Protein AF-A0A950LVX8-F1 (afdb_monomer)

Foldseek 3Di:
DDDDDDDPVLLVVLQLLQQFQQFCVVPDPDDSNDDLVPDDPPRDPHTHDPVRSLVSSLLSLQVVCLAVCVVPQPDPLLNSCVSNVHDQADPVRHGGDPSSCVSFDADPVGTGDHPPWALQAPQPRHRDAADPVQKFKFKAKAFPPDPDRDGPGDRHTHDPVCVVVDDDPCPVCDVPRMHMDMDIDRD

pLDDT: mean 83.33, std 13.0, range [39.97, 96.81]

Nearest PDB structures (foldseek):
  7qiz-assembly1_BA  TM=4.283E-01  e=1.206E-01  Solanum lycopersicum
  8ipb-assembly1_cb  TM=4.244E-01  e=2.605E-01  Triticum aestivum
  8r6f-assembly1_V  TM=4.112E-01  e=2.015E-01  Triticum aestivum
  5t2a-assembly1_AR  TM=3.864E-01  e=2.149E-01  Leishmania donovani
  8ova-assembly1_AR  TM=4.097E-01  e=4.353E-01  Trypanosoma brucei brucei

Sequence (187 aa):
MADMPLSRLARDFAAEISYHDWSDAPFRTDRAGHRREHDGRNASAFHLDATQTENVRINVMWVVAQVLGHHDPNLDIYRFAEACGVDTRTPSGQPRSGSITAGLRHDNIGRLGGPVLCHSCHVCDRAVQPDDQGKIRREGVARQDSSAVGWAWGPVVVHEECRTKLRTPLDHLVGNGYVSIWEKIAA

Radius of gyration: 21.98 Å; Cα contacts (8 Å, |Δi|>4): 256; chains: 1; bounding box: 52×35×69 Å

Structure (mmCIF, N/CA/C/O backbone):
data_AF-A0A950LVX8-F1
#
_entry.id   AF-A0A950LVX8-F1
#
loop_
_atom_site.group_PDB
_atom_site.id
_atom_site.type_symbol
_atom_site.label_atom_id
_atom_site.label_alt_id
_atom_site.label_comp_id
_atom_site.label_asym_id
_atom_site.label_entity_id
_atom_site.label_seq_id
_atom_site.pdbx_PDB_ins_code
_atom_site.Cartn_x
_atom_site.Cartn_y
_atom_site.Cartn_z
_atom_site.occupancy
_atom_site.B_iso_or_equiv
_atom_site.auth_seq_id
_atom_site.auth_comp_id
_atom_site.auth_asym_id
_atom_site.auth_atom_id
_atom_site.pdbx_PDB_model_num
ATOM 1 N N . MET A 1 1 ? -17.460 -2.620 -17.466 1.00 39.97 1 MET A N 1
ATOM 2 C CA . MET A 1 1 ? -16.045 -2.830 -17.086 1.00 39.97 1 MET A CA 1
ATOM 3 C C . MET A 1 1 ? -15.984 -4.181 -16.401 1.00 39.97 1 MET A C 1
ATOM 5 O O . MET A 1 1 ? -16.876 -4.446 -15.607 1.00 39.97 1 MET A O 1
ATOM 9 N N . ALA A 1 2 ? -15.065 -5.063 -16.794 1.00 42.88 2 ALA A N 1
ATOM 10 C CA . ALA A 1 2 ? -14.992 -6.405 -16.222 1.00 42.88 2 ALA A CA 1
ATOM 11 C C . ALA A 1 2 ? -14.678 -6.307 -14.721 1.00 42.88 2 ALA A C 1
ATOM 13 O O . ALA A 1 2 ? -13.717 -5.637 -14.348 1.00 42.88 2 ALA A O 1
ATOM 14 N N . ASP A 1 3 ? -15.512 -6.928 -13.887 1.00 55.03 3 ASP A N 1
ATOM 15 C CA . ASP A 1 3 ? -15.280 -7.060 -12.450 1.00 55.03 3 ASP A CA 1
ATOM 16 C C . ASP A 1 3 ? -14.045 -7.946 -12.242 1.00 55.03 3 ASP A C 1
ATOM 18 O O . ASP A 1 3 ? -14.093 -9.149 -12.505 1.00 55.03 3 ASP A O 1
ATOM 22 N N . MET A 1 4 ? -12.912 -7.349 -11.864 1.00 66.69 4 MET A N 1
ATOM 23 C CA . MET A 1 4 ? -11.669 -8.094 -11.680 1.00 66.69 4 MET A CA 1
ATOM 24 C C . MET A 1 4 ? -11.583 -8.565 -10.220 1.00 66.69 4 MET A C 1
ATOM 26 O O . MET A 1 4 ? -11.651 -7.739 -9.303 1.00 66.69 4 MET A O 1
ATOM 30 N N . PRO A 1 5 ? -11.489 -9.881 -9.964 1.00 83.81 5 PRO A N 1
ATOM 31 C CA . PRO A 1 5 ? -11.384 -10.397 -8.608 1.00 83.81 5 PRO A CA 1
ATOM 32 C C . PRO A 1 5 ? -10.035 -10.025 -7.990 1.00 83.81 5 PRO A C 1
ATOM 34 O O . PRO A 1 5 ? -9.018 -9.982 -8.680 1.00 83.81 5 PRO A O 1
ATOM 37 N N . LEU A 1 6 ? -10.019 -9.811 -6.671 1.00 88.75 6 LEU A N 1
ATOM 38 C CA . LEU A 1 6 ? -8.781 -9.588 -5.924 1.00 88.75 6 LEU A CA 1
ATOM 39 C C . LEU A 1 6 ? -7.799 -10.748 -6.138 1.00 88.75 6 LEU A C 1
ATOM 41 O O . LEU A 1 6 ? -8.184 -11.927 -6.106 1.00 88.75 6 LEU A O 1
ATOM 45 N N . SER A 1 7 ? -6.514 -10.414 -6.286 1.00 89.62 7 SER A N 1
ATOM 46 C CA . SER A 1 7 ? -5.439 -11.406 -6.301 1.00 89.62 7 SER A CA 1
ATOM 47 C C . SER A 1 7 ? -5.492 -12.278 -5.038 1.00 89.62 7 SER A C 1
ATOM 49 O O . SER A 1 7 ? -6.023 -11.878 -3.999 1.00 89.62 7 SER A O 1
ATOM 51 N N . ARG A 1 8 ? -4.960 -13.505 -5.103 1.00 91.25 8 ARG A N 1
ATOM 52 C CA . ARG A 1 8 ? -4.923 -14.393 -3.927 1.00 91.25 8 ARG A CA 1
ATOM 53 C C . ARG A 1 8 ? -4.237 -13.717 -2.737 1.00 91.25 8 ARG A C 1
ATOM 55 O O . ARG A 1 8 ? -4.794 -13.727 -1.651 1.00 91.25 8 ARG A O 1
ATOM 62 N N . LEU A 1 9 ? -3.094 -13.076 -2.977 1.00 93.12 9 LEU A N 1
ATOM 63 C CA . LEU A 1 9 ? -2.344 -12.369 -1.945 1.00 93.12 9 LEU A CA 1
ATOM 64 C C . LEU A 1 9 ? -3.182 -11.262 -1.289 1.00 93.12 9 LEU A C 1
ATOM 66 O O . LEU A 1 9 ? -3.238 -11.182 -0.067 1.00 93.12 9 LEU A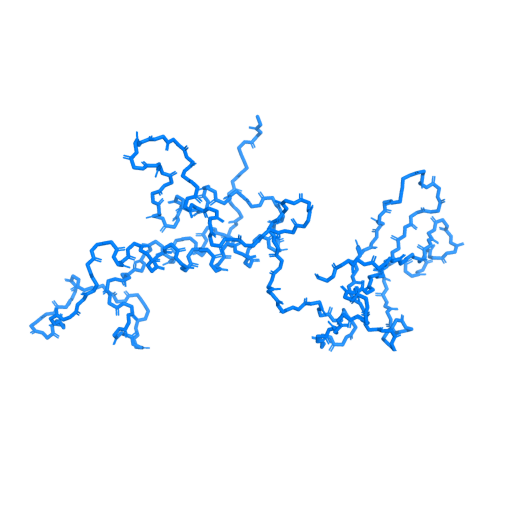 O 1
ATOM 70 N N . ALA A 1 10 ? -3.881 -10.449 -2.089 1.00 93.75 10 ALA A N 1
ATOM 71 C CA . ALA A 1 10 ? -4.761 -9.408 -1.565 1.00 93.75 10 ALA A CA 1
ATOM 72 C C . ALA A 1 10 ? -5.923 -9.991 -0.744 1.00 93.75 10 ALA A C 1
ATOM 74 O O . ALA A 1 10 ? -6.260 -9.452 0.304 1.00 93.75 10 ALA A O 1
ATOM 75 N N . ARG A 1 11 ? -6.511 -11.114 -1.175 1.00 94.44 11 ARG A N 1
ATOM 76 C CA . ARG A 1 11 ? -7.565 -11.793 -0.404 1.00 94.44 11 ARG A CA 1
ATOM 77 C C . ARG A 1 11 ? -7.059 -12.337 0.927 1.00 94.44 11 ARG A C 1
ATOM 79 O O . ARG A 1 11 ? -7.751 -12.171 1.923 1.00 94.44 11 ARG A O 1
ATOM 86 N N . ASP A 1 12 ? -5.878 -12.949 0.942 1.00 95.44 12 ASP A N 1
ATOM 87 C CA . ASP A 1 12 ? -5.298 -13.526 2.158 1.00 95.44 12 ASP A CA 1
ATOM 88 C C . ASP A 1 12 ? -4.990 -12.418 3.187 1.00 95.44 12 ASP A C 1
ATOM 90 O O . ASP A 1 12 ? -5.356 -12.542 4.354 1.00 95.44 12 ASP A O 1
ATOM 94 N N . PHE A 1 13 ? -4.433 -11.281 2.748 1.00 96.56 13 PHE A N 1
ATOM 95 C CA . PHE A 1 13 ? -4.255 -10.111 3.617 1.00 96.56 13 PHE A CA 1
ATOM 96 C C . PHE A 1 13 ? -5.578 -9.528 4.115 1.00 96.56 13 PHE A C 1
ATOM 98 O O . PHE A 1 13 ? -5.700 -9.216 5.297 1.00 96.56 13 PHE A O 1
ATOM 105 N N . ALA A 1 14 ? -6.567 -9.374 3.232 1.00 96.62 14 ALA A N 1
ATOM 106 C CA . ALA A 1 14 ? -7.866 -8.832 3.610 1.00 96.62 14 ALA A CA 1
ATOM 107 C C . ALA A 1 14 ? -8.575 -9.718 4.643 1.00 96.62 14 ALA A C 1
ATOM 109 O O . ALA A 1 14 ? -9.124 -9.207 5.618 1.00 96.62 14 ALA A O 1
ATOM 110 N N . ALA A 1 15 ? -8.507 -11.041 4.469 1.00 94.75 15 ALA A N 1
ATOM 111 C CA . ALA A 1 15 ? -9.061 -12.004 5.411 1.00 94.75 15 ALA A CA 1
ATOM 112 C C . ALA A 1 15 ? -8.399 -11.896 6.791 1.00 94.75 15 ALA A C 1
ATOM 114 O O . ALA A 1 15 ? -9.106 -11.868 7.797 1.00 94.75 15 ALA A O 1
ATOM 115 N N . GLU A 1 16 ? -7.070 -11.770 6.844 1.00 93.62 16 GLU A N 1
ATOM 116 C CA . GLU A 1 16 ? -6.346 -11.588 8.107 1.00 93.62 16 GLU A CA 1
ATOM 117 C C . GLU A 1 16 ? -6.729 -10.266 8.791 1.00 93.62 16 GLU A C 1
ATOM 119 O O . GLU A 1 16 ? -7.009 -10.243 9.990 1.00 93.62 16 GLU A O 1
ATOM 124 N N . ILE A 1 17 ? -6.824 -9.170 8.026 1.00 94.56 17 ILE A N 1
ATOM 125 C CA . ILE A 1 17 ? -7.243 -7.864 8.556 1.00 94.56 17 ILE A CA 1
ATOM 126 C C . ILE A 1 17 ? -8.672 -7.924 9.103 1.00 94.56 17 ILE A C 1
ATOM 128 O O . ILE A 1 17 ? -8.944 -7.394 10.179 1.00 94.56 17 ILE A O 1
ATOM 132 N N . SER A 1 18 ? -9.583 -8.571 8.376 1.00 93.94 18 SER A N 1
ATOM 133 C CA . SER A 1 18 ? -10.987 -8.696 8.769 1.00 93.94 18 SER A CA 1
ATOM 134 C C . SER A 1 18 ? -11.169 -9.579 10.005 1.00 93.94 18 SER A C 1
ATOM 136 O O . SER A 1 18 ? -12.000 -9.279 10.861 1.00 93.94 18 SER A O 1
ATOM 138 N N . TYR A 1 19 ? -10.383 -10.653 10.122 1.00 89.75 19 TYR A N 1
ATOM 139 C CA . TYR A 1 19 ? -10.470 -11.600 11.232 1.00 89.75 19 TYR A CA 1
ATOM 140 C C . TYR A 1 19 ? -9.934 -11.035 12.558 1.00 89.75 19 TYR A C 1
ATOM 142 O O . TYR A 1 19 ? -10.326 -11.504 13.631 1.00 89.75 19 TYR A O 1
ATOM 150 N N . HIS A 1 20 ? -9.039 -10.046 12.502 1.00 87.44 20 HIS A N 1
ATOM 151 C CA . HIS A 1 20 ? -8.373 -9.504 13.681 1.00 87.44 20 HIS A CA 1
ATOM 152 C C . HIS A 1 20 ? -9.306 -8.645 14.557 1.00 87.44 20 HIS A C 1
ATOM 154 O O . HIS A 1 20 ? -10.009 -7.755 14.077 1.00 87.44 20 HIS A O 1
ATOM 160 N N . ASP A 1 21 ? -9.257 -8.859 15.875 1.00 86.75 21 ASP A N 1
ATOM 161 C CA . ASP A 1 21 ? -9.873 -7.953 16.849 1.00 86.75 21 ASP A CA 1
ATOM 162 C C . ASP A 1 21 ? -8.968 -6.733 17.059 1.00 86.75 21 ASP A C 1
ATOM 164 O O . ASP A 1 21 ? -7.916 -6.826 17.701 1.00 86.75 21 ASP A O 1
ATOM 168 N N . TRP A 1 22 ? -9.379 -5.602 16.485 1.00 89.12 22 TRP A N 1
ATOM 169 C CA . TRP A 1 22 ? -8.642 -4.338 16.513 1.00 89.12 22 TRP A CA 1
ATOM 170 C C . TRP A 1 22 ? -8.886 -3.510 17.778 1.00 89.12 22 TRP A C 1
ATOM 172 O O . TRP A 1 22 ? -8.142 -2.561 18.023 1.00 89.12 22 TRP A O 1
ATOM 182 N N . SER A 1 23 ? -9.890 -3.859 18.592 1.00 88.06 23 SER A N 1
ATOM 183 C CA . SER A 1 23 ? -10.287 -3.055 19.760 1.00 88.06 23 SER A CA 1
ATOM 184 C C . SER A 1 23 ? -9.218 -3.023 20.855 1.00 88.06 23 SER A C 1
ATOM 186 O O . SER A 1 23 ? -9.163 -2.104 21.668 1.00 88.06 23 SER A O 1
ATOM 188 N N . ASP A 1 24 ? -8.313 -3.998 20.834 1.00 81.75 24 ASP A N 1
ATOM 189 C CA . ASP A 1 24 ? -7.240 -4.174 21.810 1.00 81.75 24 ASP A CA 1
ATOM 190 C C . ASP A 1 24 ? -5.841 -3.907 21.223 1.00 81.75 24 ASP A C 1
ATOM 192 O O . ASP A 1 24 ? -4.825 -4.093 21.893 1.00 81.75 24 ASP A O 1
ATOM 196 N N . ALA A 1 25 ? -5.767 -3.463 19.962 1.00 85.69 25 ALA A N 1
ATOM 197 C CA . ALA A 1 25 ? -4.514 -3.317 19.220 1.00 85.69 25 ALA A CA 1
ATOM 198 C C . ALA A 1 25 ? -3.425 -2.479 19.932 1.00 85.69 25 ALA A C 1
ATOM 200 O O . ALA A 1 25 ? -2.261 -2.870 19.859 1.00 85.69 25 ALA A O 1
ATOM 201 N N . PRO A 1 26 ? -3.734 -1.375 20.650 1.00 83.94 26 PRO A N 1
ATOM 202 C CA . PRO A 1 26 ? -2.707 -0.598 21.352 1.00 83.94 26 PRO A CA 1
ATOM 203 C C . PRO A 1 26 ? -2.114 -1.291 22.584 1.00 83.94 26 PRO A C 1
ATOM 205 O O . PRO A 1 26 ? -1.051 -0.888 23.053 1.00 83.94 26 PRO A O 1
ATOM 208 N N . PHE A 1 27 ? -2.810 -2.280 23.144 1.00 77.12 27 PHE A N 1
ATOM 209 C CA . PHE A 1 27 ? -2.475 -2.873 24.441 1.00 77.12 27 PHE A CA 1
ATOM 210 C C . PHE A 1 27 ? -1.890 -4.282 24.321 1.00 77.12 27 PHE A C 1
ATOM 212 O O . PHE A 1 27 ? -1.294 -4.780 25.275 1.00 77.12 27 PHE A O 1
ATOM 219 N N . ARG A 1 28 ? -2.024 -4.914 23.151 1.00 70.56 28 ARG A N 1
ATOM 220 C CA . ARG A 1 28 ? -1.644 -6.307 22.922 1.00 70.56 28 ARG A CA 1
ATOM 221 C C . ARG A 1 28 ? -0.401 -6.416 22.041 1.00 70.56 28 ARG A C 1
ATOM 223 O O . ARG A 1 28 ? -0.450 -6.136 20.846 1.00 70.56 28 ARG A O 1
ATOM 230 N N . THR A 1 29 ? 0.706 -6.878 22.621 1.00 66.38 29 THR A N 1
ATOM 231 C CA . THR A 1 29 ? 1.958 -7.182 21.900 1.00 66.38 29 THR A CA 1
ATOM 232 C C . THR A 1 29 ? 2.159 -8.677 21.640 1.00 66.38 29 THR A C 1
ATOM 234 O O . THR A 1 29 ? 2.912 -9.033 20.734 1.00 66.38 29 THR A O 1
ATOM 237 N N . ASP A 1 30 ? 1.469 -9.562 22.366 1.00 57.88 30 ASP A N 1
ATOM 238 C CA . ASP A 1 30 ? 1.478 -11.009 22.159 1.00 57.88 30 ASP A CA 1
ATOM 239 C C . ASP A 1 30 ? 0.098 -11.520 21.698 1.00 57.88 30 ASP A C 1
ATOM 241 O O . ASP A 1 30 ? -0.932 -11.144 22.245 1.00 57.88 30 ASP A O 1
ATOM 245 N N . ARG A 1 31 ? 0.078 -12.434 20.709 1.00 55.97 31 ARG A N 1
ATOM 246 C CA . ARG A 1 31 ? -1.109 -13.171 20.192 1.00 55.97 31 ARG A CA 1
ATOM 247 C C . ARG A 1 31 ? -1.964 -12.438 19.148 1.00 55.97 31 ARG A C 1
ATOM 249 O O . ARG A 1 31 ? -3.148 -12.157 19.347 1.00 55.97 31 ARG A O 1
ATOM 256 N N . ALA A 1 32 ? -1.385 -12.242 17.964 1.00 55.50 32 ALA A N 1
ATOM 257 C CA . ALA A 1 32 ? -2.166 -11.999 16.754 1.00 55.50 32 ALA A CA 1
ATOM 258 C C . ALA A 1 32 ? -3.167 -13.159 16.538 1.00 55.50 32 ALA A C 1
ATOM 260 O O . ALA A 1 32 ? -2.762 -14.318 16.504 1.00 55.50 32 ALA A O 1
ATOM 261 N N . GLY A 1 33 ? -4.469 -12.857 16.485 1.00 59.00 33 GLY A N 1
ATOM 262 C CA . GLY A 1 33 ? -5.555 -13.849 16.390 1.00 59.00 33 GLY A CA 1
ATOM 263 C C . GLY A 1 33 ? -6.348 -14.075 17.685 1.00 59.00 33 GLY A C 1
ATOM 264 O O . GLY A 1 33 ? -7.318 -14.834 17.690 1.00 59.00 33 GLY A O 1
ATOM 265 N N . HIS A 1 34 ? -5.973 -13.412 18.781 1.00 70.19 34 HIS A N 1
ATOM 266 C CA . HIS A 1 34 ? -6.751 -13.422 20.013 1.00 70.19 34 HIS A CA 1
ATOM 267 C C . HIS A 1 34 ? -8.063 -12.640 19.851 1.00 70.19 34 HIS A C 1
ATOM 269 O O . HIS A 1 34 ? -8.061 -11.499 19.381 1.00 70.19 34 HIS A O 1
ATOM 275 N N . ARG A 1 35 ? -9.179 -13.238 20.279 1.00 69.50 35 ARG A N 1
ATOM 276 C CA . ARG A 1 35 ? -10.483 -12.576 20.324 1.00 69.50 35 ARG A CA 1
ATOM 277 C C . ARG A 1 35 ? -10.884 -12.334 21.767 1.00 69.50 35 ARG A C 1
ATOM 279 O O . ARG A 1 35 ? -10.908 -13.278 22.552 1.00 69.50 35 ARG A O 1
ATOM 286 N N . ARG A 1 36 ? -11.253 -11.097 22.097 1.00 68.50 36 ARG A N 1
ATOM 287 C CA . ARG A 1 36 ? -11.665 -10.727 23.458 1.00 68.50 36 ARG A CA 1
ATOM 288 C C . ARG A 1 36 ? -12.910 -11.475 23.946 1.00 68.50 36 ARG A C 1
ATOM 290 O O . ARG A 1 36 ? -13.068 -11.676 25.140 1.00 68.50 36 ARG A O 1
ATOM 297 N N . GLU A 1 37 ? -13.766 -11.966 23.049 1.00 70.81 37 GLU A N 1
ATOM 298 C CA . GLU A 1 37 ? -14.884 -12.860 23.413 1.00 70.81 37 GLU A CA 1
ATOM 299 C C . GLU A 1 37 ? -14.429 -14.164 24.095 1.00 70.81 37 GLU A C 1
ATOM 301 O O . GLU A 1 37 ? -15.224 -14.824 24.761 1.00 70.81 37 GLU A O 1
ATOM 306 N N . HIS A 1 38 ? -13.151 -14.527 23.962 1.00 74.12 38 HIS A N 1
ATOM 307 C CA . HIS A 1 38 ? -12.550 -15.669 24.646 1.00 74.12 38 HIS A CA 1
ATOM 308 C C . HIS A 1 38 ? -11.853 -15.282 25.960 1.00 74.12 38 HIS A C 1
ATOM 310 O O . HIS A 1 38 ? -11.374 -16.170 26.672 1.00 74.12 38 HIS A O 1
ATOM 316 N N . ASP A 1 39 ? -11.809 -13.991 26.308 1.00 71.69 39 ASP A N 1
ATOM 317 C CA . ASP A 1 39 ? -11.286 -13.553 27.595 1.00 71.69 39 ASP A CA 1
ATOM 318 C C . ASP A 1 39 ? -12.250 -13.920 28.720 1.00 71.69 39 ASP A C 1
ATOM 320 O O . ASP A 1 39 ? -13.436 -13.594 28.719 1.00 71.69 39 ASP A O 1
ATOM 324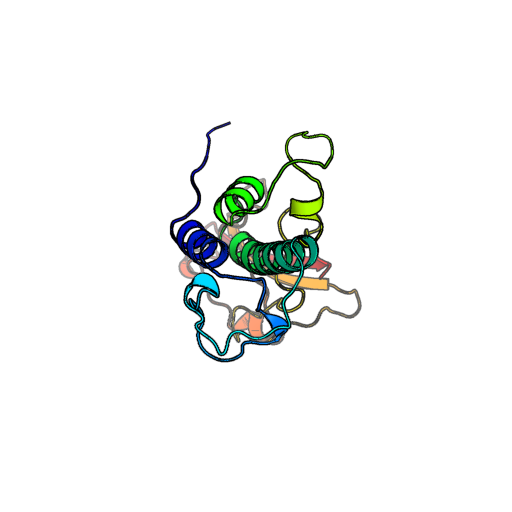 N N . GLY A 1 40 ? -11.709 -14.600 29.729 1.00 72.56 40 GLY A N 1
ATOM 325 C CA . GLY A 1 40 ? -12.418 -14.871 30.971 1.00 72.56 40 GLY A CA 1
ATOM 326 C C . GLY A 1 40 ? -12.386 -13.675 31.927 1.00 72.56 40 GLY A C 1
ATOM 327 O O . GLY A 1 40 ? -12.336 -12.510 31.548 1.00 72.56 40 GLY A O 1
ATOM 328 N N . ARG A 1 41 ? -12.332 -13.966 33.229 1.00 69.62 41 ARG A N 1
ATOM 329 C CA . ARG A 1 41 ? -12.315 -12.955 34.306 1.00 69.62 41 ARG A CA 1
ATOM 330 C C . ARG A 1 41 ? -11.160 -11.943 34.271 1.00 69.62 41 ARG A C 1
ATOM 332 O O . ARG A 1 41 ? -11.226 -10.969 35.009 1.00 69.62 41 ARG A O 1
ATOM 339 N N . ASN A 1 42 ? -10.131 -12.170 33.456 1.00 67.19 42 ASN A N 1
ATOM 340 C CA . ASN A 1 42 ? -8.943 -11.317 33.368 1.00 67.19 42 ASN A CA 1
ATOM 341 C C . ASN A 1 42 ? -8.963 -10.377 32.149 1.00 67.19 42 ASN A C 1
ATOM 343 O O . ASN A 1 42 ? -7.920 -9.824 31.808 1.00 67.19 42 ASN A O 1
ATOM 347 N N . ALA A 1 43 ? -10.115 -10.212 31.485 1.00 69.25 43 ALA A N 1
ATOM 348 C CA . ALA A 1 43 ? -10.261 -9.272 30.378 1.00 69.25 43 ALA A CA 1
ATOM 349 C C . ALA A 1 43 ? -9.836 -7.856 30.808 1.00 69.25 43 ALA A C 1
ATOM 351 O O . ALA A 1 43 ? -10.282 -7.348 31.842 1.00 69.25 43 ALA A O 1
ATOM 352 N N . SER A 1 44 ? -8.985 -7.206 30.012 1.00 69.31 44 SER A N 1
ATOM 353 C CA . SER A 1 44 ? -8.591 -5.818 30.261 1.00 69.31 44 SER A CA 1
ATOM 354 C C . SER A 1 44 ? -9.815 -4.898 30.202 1.00 69.31 44 SER A C 1
ATOM 356 O O . SER A 1 44 ? -10.608 -4.953 29.260 1.00 69.31 44 SER A O 1
ATOM 358 N N . ALA A 1 45 ? -9.965 -4.001 31.179 1.00 72.62 45 ALA A N 1
ATOM 359 C CA . ALA A 1 45 ? -11.028 -2.994 31.153 1.00 72.62 45 ALA A CA 1
ATOM 360 C C . ALA A 1 45 ? -10.837 -1.985 30.003 1.00 72.62 45 ALA A C 1
ATOM 362 O O . ALA A 1 45 ? -11.810 -1.469 29.453 1.00 72.62 45 ALA A O 1
ATOM 363 N N . PHE A 1 46 ? -9.587 -1.734 29.609 1.00 79.44 46 PHE A N 1
ATOM 364 C CA . PHE A 1 46 ? -9.247 -0.770 28.571 1.00 79.44 46 PHE A CA 1
ATOM 365 C C . PHE A 1 46 ? -9.358 -1.413 27.191 1.00 79.44 46 PHE A C 1
ATOM 367 O O . PHE A 1 46 ? -8.766 -2.461 26.943 1.00 79.44 46 PHE A O 1
ATOM 374 N N . HIS A 1 47 ? -10.140 -0.790 26.319 1.00 84.56 47 HIS A N 1
ATOM 375 C CA . HIS A 1 47 ? -10.259 -1.108 24.901 1.00 84.56 47 HIS A CA 1
ATOM 376 C C . HIS A 1 47 ? -10.626 0.162 24.146 1.00 84.56 47 HIS A C 1
ATOM 378 O O . HIS A 1 47 ? -11.127 1.128 24.727 1.00 84.56 47 HIS A O 1
ATOM 384 N N . LEU A 1 48 ? -10.351 0.146 22.852 1.00 89.25 48 LEU A N 1
ATOM 385 C CA . LEU A 1 48 ? -10.806 1.164 21.930 1.00 89.25 48 LEU A CA 1
ATOM 386 C C . LEU A 1 48 ? -12.325 1.088 21.771 1.00 89.25 48 LEU A C 1
ATOM 388 O O . LEU A 1 48 ? -12.902 0.001 21.712 1.00 89.25 48 LEU A O 1
ATOM 392 N N . ASP A 1 49 ? -12.972 2.244 21.646 1.00 92.00 49 ASP A N 1
ATOM 393 C CA . ASP A 1 49 ? -14.373 2.293 21.232 1.00 92.00 49 ASP A CA 1
ATOM 394 C C . ASP A 1 49 ? -14.541 1.850 19.763 1.00 92.00 49 ASP A C 1
ATOM 396 O O . ASP A 1 49 ? -13.567 1.608 19.043 1.00 92.00 49 ASP A O 1
ATOM 400 N N . ALA A 1 50 ? -15.784 1.725 19.292 1.00 90.81 50 ALA A N 1
ATOM 401 C CA . ALA A 1 50 ? -16.068 1.265 17.931 1.00 90.81 50 ALA A CA 1
ATOM 402 C C . ALA A 1 50 ? -15.446 2.166 16.845 1.00 90.81 50 ALA A C 1
ATOM 404 O O . ALA A 1 50 ? -14.927 1.660 15.852 1.00 90.81 50 ALA A O 1
ATOM 405 N N . THR A 1 51 ? -15.449 3.486 17.048 1.00 91.69 51 THR A N 1
ATOM 406 C CA . THR A 1 51 ? -14.872 4.453 16.102 1.00 91.69 51 THR A CA 1
ATOM 407 C C . THR A 1 51 ? -13.354 4.324 16.068 1.00 91.69 51 THR A C 1
ATOM 409 O O . THR A 1 51 ? -12.745 4.275 15.003 1.00 91.69 51 THR A O 1
ATOM 412 N N . GLN A 1 52 ? -12.726 4.240 17.237 1.00 93.06 52 GLN A N 1
ATOM 413 C CA . GLN A 1 52 ? -11.287 4.055 17.367 1.00 93.06 52 GLN A CA 1
ATOM 414 C C . GLN A 1 52 ? -10.835 2.711 16.781 1.00 93.06 52 GLN A C 1
ATOM 416 O O . GLN A 1 52 ? -9.832 2.657 16.071 1.00 93.06 52 GLN A O 1
ATOM 421 N N . THR A 1 53 ? -11.601 1.648 17.025 1.00 92.75 53 THR A N 1
ATOM 422 C CA . THR A 1 53 ? -11.379 0.309 16.464 1.00 92.75 53 THR A CA 1
ATOM 423 C C . THR A 1 53 ? -11.426 0.342 14.936 1.00 92.75 53 THR A C 1
ATOM 425 O O . THR A 1 53 ? -10.533 -0.192 14.275 1.00 92.75 53 THR A O 1
ATOM 428 N N . GLU A 1 54 ? -12.429 1.016 14.367 1.00 92.88 54 GLU A N 1
ATOM 429 C CA . GLU A 1 54 ? -12.561 1.173 12.918 1.00 92.88 54 GLU A CA 1
ATOM 430 C C . GLU A 1 54 ? -11.408 1.987 12.325 1.00 92.88 54 GLU A C 1
ATOM 432 O O . GLU A 1 54 ? -10.827 1.593 11.316 1.00 92.88 54 GLU A O 1
ATOM 437 N N . ASN A 1 55 ? -11.000 3.073 12.986 1.00 94.19 55 ASN A N 1
ATOM 438 C CA . ASN A 1 55 ? -9.861 3.879 12.546 1.00 94.19 55 ASN A CA 1
ATOM 439 C C . ASN A 1 55 ? -8.571 3.051 12.463 1.00 94.19 55 ASN A C 1
ATOM 441 O O . ASN A 1 55 ? -7.805 3.202 11.512 1.00 94.19 55 ASN A O 1
ATOM 445 N N . VAL A 1 56 ? -8.323 2.152 13.424 1.00 94.38 56 VAL A N 1
ATOM 446 C CA . VAL A 1 56 ? -7.163 1.247 13.370 1.00 94.38 56 VAL A CA 1
ATOM 447 C C . VAL A 1 56 ? -7.270 0.294 12.180 1.00 94.38 56 VAL A C 1
ATOM 449 O O . VAL A 1 56 ? -6.306 0.176 11.422 1.00 94.38 56 VAL A O 1
ATOM 452 N N . ARG A 1 57 ? -8.435 -0.332 11.963 1.00 95.00 57 ARG A N 1
ATOM 453 C CA . ARG A 1 57 ? -8.662 -1.222 10.812 1.00 95.00 57 ARG A CA 1
ATOM 454 C C . ARG A 1 57 ? -8.422 -0.499 9.485 1.00 95.00 57 ARG A C 1
ATOM 456 O O . ARG A 1 57 ? -7.710 -1.022 8.630 1.00 95.00 57 ARG A O 1
ATOM 463 N N . ILE A 1 58 ? -8.964 0.711 9.331 1.00 95.81 58 ILE A N 1
ATOM 464 C CA . ILE A 1 58 ? -8.780 1.553 8.141 1.00 95.81 58 ILE A CA 1
ATOM 465 C C . ILE A 1 58 ? -7.300 1.884 7.933 1.00 95.81 58 ILE A C 1
ATOM 467 O O . ILE A 1 58 ? -6.790 1.723 6.826 1.00 95.81 58 ILE A O 1
ATOM 471 N N . ASN A 1 59 ? -6.590 2.288 8.988 1.00 96.00 59 ASN A N 1
ATOM 472 C CA . ASN A 1 59 ? -5.170 2.621 8.898 1.00 96.00 59 ASN A CA 1
ATOM 473 C C . ASN A 1 59 ? -4.326 1.420 8.446 1.00 96.00 59 ASN A C 1
ATOM 475 O O . ASN A 1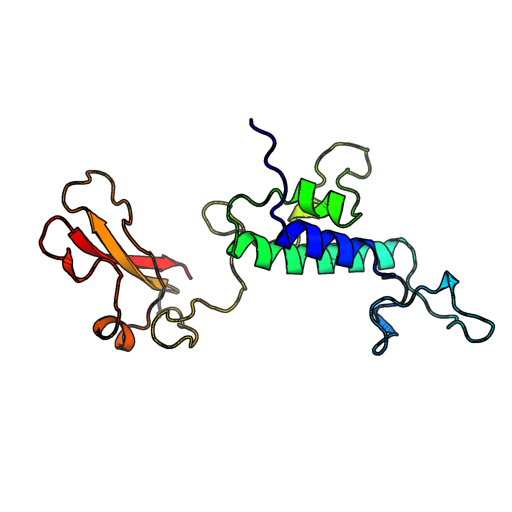 59 ? -3.463 1.561 7.579 1.00 96.00 59 ASN A O 1
ATOM 479 N N . VAL A 1 60 ? -4.584 0.231 8.999 1.00 95.19 60 VAL A N 1
ATOM 480 C CA . VAL A 1 60 ? -3.894 -1.003 8.590 1.00 95.19 60 VAL A CA 1
ATOM 481 C C . VAL A 1 60 ? -4.239 -1.360 7.144 1.00 95.19 60 VAL A C 1
ATOM 483 O O . VAL A 1 60 ? -3.337 -1.661 6.359 1.00 95.19 60 VAL A O 1
ATOM 486 N N . MET A 1 61 ? -5.517 -1.262 6.768 1.00 96.44 61 MET A N 1
ATOM 487 C CA . MET A 1 61 ? -5.969 -1.461 5.392 1.00 96.44 61 MET A CA 1
ATOM 488 C C . MET A 1 61 ? -5.227 -0.534 4.426 1.00 96.44 61 MET A C 1
ATOM 490 O O . MET A 1 61 ? -4.710 -1.025 3.425 1.00 96.44 61 MET A O 1
ATOM 494 N N . TRP A 1 62 ? -5.081 0.760 4.735 1.00 95.56 62 TRP A N 1
ATOM 495 C CA . TRP A 1 62 ? -4.332 1.694 3.887 1.00 95.56 62 TRP A CA 1
ATOM 496 C C . TRP A 1 62 ? -2.873 1.281 3.704 1.00 95.56 62 TRP A C 1
ATOM 498 O O . TRP A 1 62 ? -2.377 1.274 2.579 1.00 95.56 62 TRP A O 1
ATOM 508 N N . VAL A 1 63 ? -2.179 0.916 4.787 1.00 94.12 63 VAL A N 1
ATOM 509 C CA . VAL A 1 63 ? -0.766 0.509 4.716 1.00 94.12 63 VAL A CA 1
ATOM 510 C C . VAL A 1 63 ? -0.599 -0.709 3.811 1.00 94.12 63 VAL A C 1
ATOM 512 O O . VAL A 1 63 ? 0.268 -0.717 2.936 1.00 94.12 63 VAL A O 1
ATOM 515 N N . VAL A 1 64 ? -1.450 -1.720 3.981 1.00 94.94 64 VAL A N 1
ATOM 516 C CA . VAL A 1 64 ? -1.383 -2.943 3.176 1.00 94.94 64 VAL A CA 1
ATOM 517 C C . VAL A 1 64 ? -1.802 -2.676 1.729 1.00 94.94 64 VAL A C 1
ATOM 519 O O . VAL A 1 64 ? -1.111 -3.117 0.811 1.00 94.94 64 VAL A O 1
ATOM 522 N N . ALA A 1 65 ? -2.861 -1.896 1.502 1.00 93.31 65 ALA A N 1
ATOM 523 C CA . ALA A 1 65 ? -3.301 -1.490 0.169 1.00 93.31 65 ALA A CA 1
ATOM 524 C C . ALA A 1 65 ? -2.213 -0.715 -0.585 1.00 93.31 65 ALA A C 1
ATOM 526 O O . ALA A 1 65 ? -2.039 -0.923 -1.782 1.00 93.31 65 ALA A O 1
ATOM 527 N N . GLN A 1 66 ? -1.437 0.128 0.102 1.00 90.38 66 GLN A N 1
ATOM 528 C CA . GLN A 1 66 ? -0.321 0.850 -0.505 1.00 90.38 66 GLN A CA 1
ATOM 529 C C . GLN A 1 66 ? 0.757 -0.103 -1.040 1.00 90.38 66 GLN A C 1
ATOM 531 O O . GLN A 1 66 ? 1.255 0.085 -2.148 1.00 90.38 66 GLN A O 1
ATOM 536 N N . VAL A 1 67 ? 1.117 -1.129 -0.262 1.00 89.25 67 VAL A N 1
ATOM 537 C CA . VAL A 1 67 ? 2.111 -2.135 -0.668 1.00 89.25 67 VAL A CA 1
ATOM 538 C C . VAL A 1 67 ? 1.555 -3.019 -1.783 1.00 89.25 67 VAL A C 1
ATOM 540 O O . VAL A 1 67 ? 2.232 -3.260 -2.779 1.00 89.25 67 VAL A O 1
ATOM 543 N N . LEU A 1 68 ? 0.307 -3.471 -1.660 1.00 89.94 68 LEU A N 1
ATOM 544 C CA . LEU A 1 68 ? -0.338 -4.286 -2.686 1.00 89.94 68 LEU A CA 1
ATOM 545 C C . LEU A 1 68 ? -0.499 -3.525 -4.001 1.00 89.94 68 LEU A C 1
ATOM 547 O O . LEU A 1 68 ? -0.207 -4.092 -5.045 1.00 89.94 68 LEU A O 1
ATOM 551 N N . GLY A 1 69 ? -0.877 -2.248 -3.959 1.00 84.75 69 GLY A N 1
ATOM 552 C CA . GLY A 1 69 ? -0.992 -1.396 -5.142 1.00 84.75 69 GLY A CA 1
ATOM 553 C C . GLY A 1 69 ? 0.333 -1.180 -5.871 1.00 84.75 69 GLY A C 1
ATOM 554 O O . GLY A 1 69 ? 0.345 -0.967 -7.081 1.00 84.75 69 GLY A O 1
ATOM 555 N N . HIS A 1 70 ? 1.458 -1.285 -5.158 1.00 77.19 70 HIS A N 1
ATOM 556 C CA . HIS A 1 70 ? 2.779 -1.283 -5.779 1.00 77.19 70 HIS A CA 1
ATOM 557 C C . HIS A 1 70 ? 3.054 -2.575 -6.568 1.00 77.19 70 HIS A C 1
ATOM 559 O O . HIS A 1 70 ? 3.631 -2.523 -7.652 1.00 77.19 70 HIS A O 1
ATOM 565 N N . HIS A 1 71 ? 2.631 -3.730 -6.046 1.00 77.19 71 HIS A N 1
ATOM 566 C CA . HIS A 1 71 ? 2.796 -5.026 -6.715 1.00 77.19 71 HIS A CA 1
ATOM 567 C C . HIS A 1 71 ? 1.740 -5.296 -7.796 1.00 77.19 71 HIS A C 1
ATOM 569 O O . HIS A 1 71 ? 2.025 -5.986 -8.773 1.00 77.19 71 HIS A O 1
ATOM 575 N N . ASP A 1 72 ? 0.535 -4.761 -7.622 1.00 80.00 72 ASP A N 1
ATOM 576 C CA . ASP A 1 72 ? -0.608 -4.903 -8.515 1.00 80.00 72 ASP A CA 1
ATOM 577 C C . ASP A 1 72 ? -1.191 -3.517 -8.841 1.00 80.00 72 ASP A C 1
ATOM 579 O O . ASP A 1 72 ? -2.048 -3.007 -8.111 1.00 80.00 72 ASP A O 1
ATOM 583 N N . PRO A 1 73 ? -0.765 -2.903 -9.962 1.00 76.19 73 PRO A N 1
ATOM 584 C CA . PRO A 1 73 ? -1.274 -1.604 -10.396 1.00 76.19 73 PRO A CA 1
ATOM 585 C C . PRO A 1 73 ? -2.780 -1.576 -10.695 1.00 76.19 73 PRO A C 1
ATOM 587 O O . PRO A 1 73 ? -3.333 -0.491 -10.865 1.00 76.19 73 PRO A O 1
ATOM 590 N N . ASN A 1 74 ? -3.436 -2.739 -10.798 1.00 80.75 74 ASN A N 1
ATOM 591 C CA . ASN A 1 74 ? -4.867 -2.861 -11.075 1.00 80.75 74 ASN A CA 1
ATOM 592 C C . ASN A 1 74 ? -5.692 -3.182 -9.818 1.00 80.75 74 ASN A C 1
ATOM 594 O O . ASN A 1 74 ? -6.876 -3.500 -9.944 1.00 80.75 74 ASN A O 1
ATOM 598 N N . LEU A 1 75 ? -5.097 -3.111 -8.621 1.00 87.31 75 LEU A N 1
ATOM 599 C CA . LEU A 1 75 ? -5.793 -3.372 -7.364 1.00 87.31 75 LEU A CA 1
ATOM 600 C C . LEU A 1 75 ? -7.054 -2.500 -7.229 1.00 87.31 75 LEU A C 1
ATOM 602 O O . LEU A 1 75 ? -6.978 -1.271 -7.171 1.00 87.31 75 LEU A O 1
ATOM 606 N N . ASP A 1 76 ? -8.216 -3.142 -7.095 1.00 91.12 76 ASP A N 1
ATOM 607 C CA . ASP A 1 76 ? -9.450 -2.457 -6.709 1.00 91.12 76 ASP A CA 1
ATOM 608 C C . ASP A 1 76 ? -9.444 -2.199 -5.196 1.00 91.12 76 ASP A C 1
ATOM 610 O O . ASP A 1 76 ? -9.726 -3.081 -4.381 1.00 91.12 76 ASP A O 1
ATOM 614 N N . ILE A 1 77 ? -9.107 -0.962 -4.830 1.00 92.06 77 ILE A N 1
ATOM 615 C CA . ILE A 1 77 ? -8.989 -0.503 -3.442 1.00 92.06 77 ILE A CA 1
ATOM 616 C C . ILE A 1 77 ? -10.319 -0.634 -2.695 1.00 92.06 77 ILE A C 1
ATOM 618 O O . ILE A 1 77 ? -10.326 -1.016 -1.527 1.00 92.06 77 ILE A O 1
ATOM 622 N N . TYR A 1 78 ? -11.448 -0.340 -3.346 1.00 94.12 78 TYR A N 1
ATOM 623 C CA . TYR A 1 78 ? -12.756 -0.408 -2.694 1.00 94.12 78 TYR A CA 1
ATOM 624 C C . TYR A 1 78 ? -13.142 -1.855 -2.420 1.00 94.12 78 TYR A C 1
ATOM 626 O O . TYR A 1 78 ? -13.566 -2.175 -1.312 1.00 94.12 78 TYR A O 1
ATOM 634 N N . ARG A 1 79 ? -12.905 -2.749 -3.383 1.00 93.75 79 ARG A N 1
ATOM 635 C CA . ARG A 1 79 ? -13.126 -4.183 -3.181 1.00 93.75 79 ARG A CA 1
ATOM 636 C C . ARG A 1 79 ? -12.209 -4.759 -2.102 1.00 93.75 79 ARG A C 1
ATOM 638 O O . ARG A 1 79 ? -12.641 -5.600 -1.317 1.00 93.75 79 ARG A O 1
ATOM 645 N N . PHE A 1 80 ? -10.951 -4.317 -2.050 1.00 95.69 80 PHE A N 1
ATOM 646 C CA . PHE A 1 80 ? -10.021 -4.699 -0.987 1.00 95.69 80 PHE A CA 1
ATOM 647 C C . PHE A 1 80 ? -10.496 -4.197 0.383 1.00 95.69 80 PHE A C 1
ATOM 649 O O . PHE A 1 80 ? -10.519 -4.974 1.331 1.00 95.69 80 PHE A O 1
ATOM 656 N N . ALA A 1 81 ? -10.953 -2.946 0.483 1.00 96.31 81 ALA A N 1
ATOM 657 C CA . ALA A 1 81 ? -11.492 -2.385 1.721 1.00 96.31 81 ALA A CA 1
ATOM 658 C C . ALA A 1 81 ? -12.731 -3.149 2.223 1.00 96.31 81 ALA A C 1
ATOM 660 O O . ALA A 1 81 ? -12.798 -3.490 3.404 1.00 96.31 81 ALA A O 1
ATOM 661 N N . GLU A 1 82 ? -13.662 -3.500 1.331 1.00 95.62 82 GLU A N 1
ATOM 662 C CA . GLU A 1 82 ? -14.821 -4.337 1.678 1.00 95.62 82 GLU A CA 1
ATOM 663 C C . GLU A 1 82 ? -14.387 -5.707 2.205 1.00 95.62 82 GLU A C 1
ATOM 665 O O . GLU A 1 82 ? -14.898 -6.172 3.222 1.00 95.62 82 GLU A O 1
ATOM 670 N N . ALA A 1 83 ? -13.403 -6.335 1.555 1.00 96.25 83 ALA A N 1
ATOM 671 C CA . ALA A 1 83 ? -12.860 -7.617 1.994 1.00 96.25 83 ALA A CA 1
ATOM 672 C C . ALA A 1 83 ? -12.135 -7.526 3.351 1.00 96.25 83 ALA A C 1
ATOM 674 O O . ALA A 1 83 ? -12.143 -8.495 4.105 1.00 96.25 83 ALA A O 1
ATOM 675 N N . CYS A 1 84 ? -11.551 -6.371 3.685 1.00 96.81 84 CYS A N 1
ATOM 676 C CA . CYS A 1 84 ? -10.982 -6.086 5.006 1.00 96.81 84 CYS A CA 1
ATOM 677 C C . CYS A 1 84 ? -12.054 -5.856 6.088 1.00 96.81 84 CYS A C 1
ATOM 679 O O . CYS A 1 84 ? -11.705 -5.723 7.260 1.00 96.81 84 CYS A O 1
ATOM 681 N N . GLY A 1 85 ? -13.341 -5.785 5.728 1.00 95.56 85 GLY A N 1
ATOM 682 C CA . GLY A 1 85 ? -14.429 -5.460 6.652 1.00 95.56 85 GLY A CA 1
ATOM 683 C C . GLY A 1 85 ? -14.518 -3.971 7.000 1.00 95.56 85 GLY A C 1
ATOM 684 O O . GLY A 1 85 ? -14.948 -3.633 8.102 1.00 95.56 85 GLY A O 1
ATOM 685 N N . VAL A 1 86 ? -14.073 -3.092 6.098 1.00 95.38 86 VAL A N 1
ATOM 686 C CA . VAL A 1 86 ? -14.219 -1.633 6.211 1.00 95.38 86 VAL A CA 1
ATOM 687 C C . VAL A 1 86 ? -15.478 -1.196 5.462 1.00 95.38 86 VAL A C 1
ATOM 689 O O . VAL A 1 86 ? -15.698 -1.617 4.324 1.00 95.38 86 VAL A O 1
ATOM 692 N N . ASP A 1 87 ? -16.294 -0.328 6.066 1.00 92.44 87 ASP A N 1
ATOM 693 C CA . ASP A 1 87 ? -17.450 0.244 5.365 1.00 92.44 87 ASP A CA 1
ATOM 694 C C . ASP A 1 87 ? -16.991 1.249 4.301 1.00 92.44 87 ASP A C 1
ATOM 696 O O . ASP A 1 87 ? -16.388 2.286 4.587 1.00 92.44 87 ASP A O 1
ATOM 700 N N . THR A 1 88 ? -17.286 0.935 3.042 1.00 93.44 88 THR A N 1
ATOM 701 C CA . THR A 1 88 ? -16.929 1.757 1.885 1.00 93.44 88 THR A CA 1
ATOM 702 C C . THR A 1 88 ? -17.956 2.831 1.568 1.00 93.44 88 THR A C 1
ATOM 704 O O . THR A 1 88 ? -17.788 3.549 0.578 1.00 93.44 88 THR A O 1
ATOM 707 N N . ARG A 1 89 ? -19.017 2.974 2.366 1.00 90.88 89 ARG A N 1
ATOM 708 C CA . ARG A 1 89 ? -20.062 3.981 2.159 1.00 90.88 89 ARG A CA 1
ATOM 709 C C . ARG A 1 89 ? -19.779 5.273 2.914 1.00 90.88 89 ARG A C 1
ATOM 711 O O . ARG A 1 89 ? -19.088 5.305 3.926 1.00 90.88 89 ARG A O 1
ATOM 718 N N . THR A 1 90 ? -20.306 6.376 2.395 1.00 86.69 90 THR A N 1
ATOM 719 C CA . THR A 1 90 ? -20.287 7.662 3.099 1.00 86.69 90 THR A CA 1
ATOM 720 C C . THR A 1 90 ? -21.211 7.617 4.323 1.00 86.69 90 THR A C 1
ATOM 722 O O . THR A 1 90 ? -22.112 6.778 4.378 1.00 86.69 90 THR A O 1
ATOM 725 N N . PRO A 1 91 ? -21.114 8.589 5.252 1.00 83.00 91 PRO A N 1
ATOM 726 C CA . PRO A 1 91 ? -22.098 8.735 6.330 1.00 83.00 91 PRO A CA 1
ATOM 727 C C . PRO A 1 91 ? -23.547 8.896 5.835 1.00 83.00 91 PRO A C 1
ATOM 729 O O . PRO A 1 91 ? -24.490 8.573 6.547 1.00 83.00 91 PRO A O 1
ATOM 732 N N . SER A 1 92 ? -23.733 9.380 4.601 1.00 86.81 92 SER A N 1
ATOM 733 C CA . SER A 1 92 ? -25.032 9.486 3.922 1.00 86.81 92 SER A CA 1
ATOM 734 C C . SER A 1 92 ? -25.438 8.225 3.139 1.00 86.81 92 SER A C 1
ATOM 736 O O . SER A 1 92 ? -26.426 8.254 2.407 1.00 86.81 92 SER A O 1
ATOM 738 N N . GLY A 1 93 ? -24.682 7.129 3.258 1.00 84.56 93 GLY A N 1
ATOM 739 C CA . GLY A 1 93 ? -24.955 5.839 2.619 1.00 84.56 93 GLY A CA 1
ATOM 740 C C . GLY A 1 93 ? -24.578 5.752 1.138 1.00 84.56 93 GLY A C 1
ATOM 741 O O . GLY A 1 93 ? -24.876 4.747 0.493 1.00 84.56 93 GLY A O 1
ATOM 742 N N . GLN A 1 94 ? -23.929 6.777 0.579 1.00 85.94 94 GLN A N 1
ATOM 743 C CA . GLN A 1 94 ? -23.494 6.766 -0.818 1.00 85.94 94 GLN A CA 1
ATOM 744 C C . GLN A 1 94 ? -22.319 5.803 -1.007 1.00 85.94 94 GLN A C 1
ATOM 746 O O . GLN A 1 94 ? -21.459 5.715 -0.128 1.00 85.94 94 GLN A O 1
ATOM 751 N N . PRO A 1 95 ? -22.249 5.084 -2.139 1.00 83.44 95 PRO A N 1
ATOM 752 C CA . PRO A 1 95 ? -21.123 4.206 -2.418 1.00 83.44 95 PRO A CA 1
ATOM 753 C C . PRO A 1 95 ? -19.833 5.016 -2.587 1.00 83.44 95 PRO A C 1
ATOM 755 O O . PRO A 1 95 ? -19.860 6.151 -3.061 1.00 83.44 95 PRO A O 1
ATOM 758 N N . ARG A 1 96 ? -18.699 4.384 -2.267 1.00 86.81 96 ARG A N 1
ATOM 759 C CA . ARG A 1 96 ? -17.343 4.917 -2.466 1.00 86.81 96 ARG A CA 1
ATOM 760 C C . ARG A 1 96 ? -17.037 6.181 -1.661 1.00 86.81 96 ARG A C 1
ATOM 762 O O . ARG A 1 96 ? -16.793 7.255 -2.203 1.00 86.81 96 ARG A O 1
ATOM 769 N N . SER A 1 97 ? -16.970 6.019 -0.347 1.00 89.00 97 SER A N 1
ATOM 770 C CA . SER A 1 97 ? -16.459 7.036 0.564 1.00 89.00 97 SER A CA 1
ATOM 771 C C . SER A 1 97 ? -15.035 7.460 0.199 1.00 89.00 97 SER A C 1
ATOM 773 O O . SER A 1 97 ? -14.173 6.625 -0.088 1.00 89.00 97 SER A O 1
ATOM 775 N N . GLY A 1 98 ? -14.774 8.767 0.275 1.00 86.62 98 GLY A N 1
ATOM 776 C CA . GLY A 1 98 ? -13.431 9.329 0.120 1.00 86.62 98 GLY A CA 1
ATOM 777 C C . GLY A 1 98 ? -12.479 8.937 1.254 1.00 86.62 98 GLY A C 1
ATOM 778 O O . GLY A 1 98 ? -11.267 8.983 1.065 1.00 86.62 98 GLY A O 1
ATOM 779 N N . SER A 1 99 ? -13.000 8.486 2.405 1.00 88.25 99 SER A N 1
ATOM 780 C CA . SER A 1 99 ? -12.163 7.944 3.482 1.00 88.25 99 SER A CA 1
ATOM 781 C C . SER A 1 99 ? -11.347 6.743 3.008 1.00 88.25 99 SER A C 1
ATOM 783 O O . SER A 1 99 ? -10.205 6.596 3.405 1.00 88.25 99 SER A O 1
ATOM 785 N N . ILE A 1 100 ? -11.855 5.922 2.087 1.00 91.94 100 ILE A N 1
ATOM 786 C CA . ILE A 1 100 ? -11.138 4.724 1.631 1.00 91.94 100 ILE A CA 1
ATOM 787 C C . ILE A 1 100 ? -9.809 5.064 0.949 1.00 91.94 100 ILE A C 1
ATOM 789 O O . ILE A 1 100 ? -8.833 4.342 1.125 1.00 91.94 100 ILE A O 1
ATOM 793 N N . THR A 1 101 ? -9.733 6.187 0.239 1.00 90.50 101 THR A N 1
ATOM 794 C CA . THR A 1 101 ? -8.514 6.621 -0.459 1.00 90.50 101 THR A CA 1
ATOM 795 C C . THR A 1 101 ? -7.707 7.665 0.313 1.00 90.50 101 THR A C 1
ATOM 797 O O . THR A 1 101 ? -6.580 7.952 -0.068 1.00 90.50 101 THR A O 1
ATOM 800 N N . ALA A 1 102 ? -8.245 8.241 1.393 1.00 89.00 102 ALA A N 1
ATOM 801 C CA . ALA A 1 102 ? -7.658 9.404 2.066 1.00 89.00 102 ALA A CA 1
ATOM 802 C C . ALA A 1 102 ? -6.259 9.163 2.661 1.00 89.00 102 ALA A C 1
ATOM 804 O O . ALA A 1 102 ? -5.450 10.086 2.700 1.00 89.00 102 ALA A O 1
ATOM 805 N N . GLY A 1 103 ? -5.966 7.943 3.120 1.00 85.62 103 GLY A N 1
ATOM 806 C CA . GLY A 1 103 ? -4.642 7.582 3.636 1.00 85.62 103 GLY A CA 1
ATOM 807 C C . GLY A 1 103 ? -3.702 6.973 2.599 1.00 85.62 103 GLY A C 1
ATOM 808 O O . GLY A 1 103 ? -2.590 6.574 2.948 1.00 85.62 103 GLY A O 1
ATOM 809 N N . LEU A 1 104 ? -4.130 6.889 1.338 1.00 89.12 104 LEU A N 1
ATOM 810 C CA . LEU A 1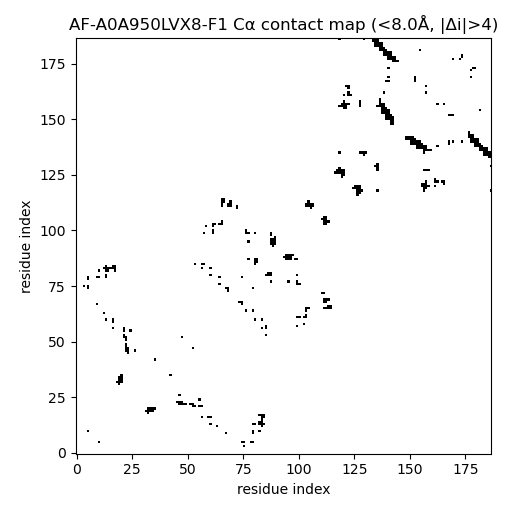 104 ? -3.323 6.361 0.250 1.00 89.12 104 LEU A CA 1
ATOM 811 C C . LEU A 1 104 ? -2.583 7.493 -0.449 1.00 89.12 104 LEU A C 1
ATOM 813 O O . LEU A 1 104 ? -3.129 8.551 -0.758 1.00 89.12 104 LEU A O 1
ATOM 817 N N . ARG A 1 105 ? -1.309 7.253 -0.727 1.00 84.88 105 ARG A N 1
ATOM 818 C CA . ARG A 1 105 ? -0.508 8.145 -1.556 1.00 84.88 105 ARG A CA 1
ATOM 819 C C . ARG A 1 105 ? -0.744 7.806 -3.009 1.00 84.88 105 ARG A C 1
ATOM 821 O O . ARG A 1 105 ? -0.738 6.627 -3.365 1.00 84.88 105 ARG A O 1
ATOM 828 N N . HIS A 1 106 ? -0.875 8.840 -3.827 1.00 77.69 106 HIS A N 1
ATOM 829 C CA . HIS A 1 106 ? -0.969 8.728 -5.272 1.00 77.69 106 HIS A CA 1
ATOM 830 C C . HIS A 1 106 ? 0.261 9.353 -5.933 1.00 77.69 106 HIS A C 1
ATOM 832 O O . HIS A 1 106 ? 0.836 10.301 -5.399 1.00 77.69 106 HIS A O 1
ATOM 838 N N . ASP A 1 107 ? 0.674 8.810 -7.074 1.00 65.81 107 ASP A N 1
ATOM 839 C CA . ASP A 1 107 ? 1.683 9.424 -7.930 1.00 65.81 107 ASP A CA 1
ATOM 840 C C . ASP A 1 107 ? 1.074 10.516 -8.831 1.00 65.81 107 ASP A C 1
ATOM 842 O O . ASP A 1 107 ? -0.138 10.747 -8.862 1.00 65.81 107 ASP A O 1
ATOM 846 N N . ASN A 1 108 ? 1.930 11.177 -9.611 1.00 50.06 108 ASN A N 1
ATOM 847 C CA . ASN A 1 108 ? 1.549 12.291 -10.486 1.00 50.06 108 ASN A CA 1
ATOM 848 C C . ASN A 1 108 ? 0.610 11.893 -11.644 1.00 50.06 108 ASN A C 1
ATOM 850 O O . ASN A 1 108 ? 0.137 12.768 -12.368 1.00 50.06 108 ASN A O 1
ATOM 854 N N . ILE A 1 109 ? 0.351 10.596 -11.842 1.00 55.62 109 ILE A N 1
ATOM 855 C CA . ILE A 1 109 ? -0.574 10.065 -12.854 1.00 55.62 109 ILE A CA 1
ATOM 856 C C . ILE A 1 109 ? -1.789 9.365 -12.219 1.00 55.62 109 ILE A C 1
ATOM 858 O O . ILE A 1 109 ? -2.553 8.702 -12.921 1.00 55.62 109 ILE A O 1
ATOM 862 N N . GLY A 1 110 ? -1.995 9.533 -10.907 1.00 56.56 110 GLY A N 1
ATOM 863 C CA . GLY A 1 110 ? -3.170 9.060 -10.174 1.00 56.56 110 GLY A CA 1
ATOM 864 C C . GLY A 1 110 ? -3.123 7.595 -9.727 1.00 56.56 110 GLY A C 1
ATOM 865 O O . GLY A 1 110 ? -4.104 7.108 -9.163 1.00 56.56 110 GLY A O 1
ATOM 866 N N . ARG A 1 111 ? -2.010 6.881 -9.932 1.00 66.31 111 ARG A N 1
ATOM 867 C CA . ARG A 1 111 ? -1.828 5.504 -9.437 1.00 66.31 111 ARG A CA 1
ATOM 868 C C . ARG A 1 111 ? -1.429 5.521 -7.970 1.00 66.31 111 ARG A C 1
ATOM 870 O O . ARG A 1 111 ? -0.963 6.541 -7.478 1.00 66.31 111 ARG A O 1
ATOM 877 N N . LEU A 1 112 ? -1.577 4.396 -7.272 1.00 67.75 112 LEU A N 1
ATOM 878 C CA . LEU A 1 112 ? -1.045 4.270 -5.916 1.00 67.75 112 LEU A CA 1
ATOM 879 C C . LEU A 1 112 ? 0.477 4.456 -5.937 1.00 67.75 112 LEU A C 1
ATOM 881 O O . LEU A 1 112 ? 1.201 3.721 -6.606 1.00 67.75 112 LEU A O 1
ATOM 885 N N . GLY A 1 113 ? 0.949 5.469 -5.214 1.00 55.94 113 GLY A N 1
ATOM 886 C CA . GLY A 1 113 ? 2.363 5.774 -5.050 1.00 55.94 113 GLY A CA 1
ATOM 887 C C . GLY A 1 113 ? 3.087 4.657 -4.297 1.00 55.94 113 GLY A C 1
ATOM 888 O O . GLY A 1 113 ? 2.500 3.919 -3.511 1.00 55.94 113 GLY A O 1
ATOM 889 N N . GLY A 1 114 ? 4.388 4.506 -4.510 1.00 54.56 114 GLY A N 1
ATOM 890 C CA . GLY A 1 114 ? 5.181 3.569 -3.712 1.00 54.56 114 GLY A CA 1
ATOM 891 C C . GLY A 1 114 ? 5.272 3.971 -2.226 1.00 54.56 114 GLY A C 1
ATOM 892 O O . GLY A 1 114 ? 4.713 4.985 -1.774 1.00 54.56 114 GLY A O 1
ATOM 893 N N . PRO A 1 115 ? 6.000 3.194 -1.411 1.00 53.16 115 PRO A N 1
ATOM 894 C CA . PRO A 1 115 ? 6.528 3.679 -0.137 1.00 53.16 115 PRO A CA 1
ATOM 895 C C . PRO A 1 115 ? 7.165 5.072 -0.313 1.00 53.16 115 PRO A C 1
ATOM 897 O O . PRO A 1 115 ? 7.865 5.290 -1.296 1.00 53.16 115 PRO A O 1
ATOM 900 N N . VAL A 1 116 ? 6.956 6.000 0.640 1.00 44.56 116 VAL A N 1
ATOM 901 C CA . VAL A 1 116 ? 7.553 7.372 0.646 1.00 44.56 116 VAL A CA 1
ATOM 902 C C . VAL A 1 116 ? 9.088 7.337 0.553 1.00 44.56 116 VAL A C 1
ATOM 904 O O . VAL A 1 116 ? 9.744 8.337 0.292 1.00 44.56 116 VAL A O 1
ATOM 907 N N . LEU A 1 117 ? 9.672 6.164 0.767 1.00 46.22 117 LEU A N 1
ATOM 908 C CA . LEU A 1 117 ? 11.090 5.885 0.741 1.00 46.22 117 LEU A CA 1
ATOM 909 C C . LEU A 1 117 ? 11.271 4.551 0.017 1.00 46.22 117 LEU A C 1
ATOM 911 O O . LEU A 1 117 ? 11.031 3.516 0.626 1.00 46.22 117 LEU A O 1
ATOM 915 N N . CYS A 1 118 ? 11.606 4.572 -1.272 1.00 49.59 118 CYS A N 1
ATOM 916 C CA . CYS A 1 118 ? 12.505 3.613 -1.933 1.00 49.59 118 CYS A CA 1
ATOM 917 C C . CYS A 1 118 ? 12.368 3.749 -3.450 1.00 49.59 118 CYS A C 1
ATOM 919 O O . CYS A 1 118 ? 11.855 2.872 -4.139 1.00 49.59 118 CYS A O 1
ATOM 921 N N . HIS A 1 119 ? 12.947 4.814 -3.997 1.00 71.12 119 HIS A N 1
ATOM 922 C CA . HIS A 1 119 ? 13.587 4.693 -5.302 1.00 71.12 119 HIS A CA 1
ATOM 923 C C . HIS A 1 119 ? 14.805 3.785 -5.094 1.00 71.12 119 HIS A C 1
ATOM 925 O O . HIS A 1 119 ? 15.918 4.271 -4.955 1.00 71.12 119 HIS A O 1
ATOM 931 N N . SER A 1 120 ? 14.610 2.480 -4.883 1.00 81.25 120 SER A N 1
ATOM 932 C CA . SER A 1 120 ? 15.720 1.559 -4.642 1.00 81.25 120 SER A CA 1
ATOM 933 C C . SER A 1 120 ? 16.415 1.274 -5.962 1.00 81.25 120 SER A C 1
ATOM 935 O O . SER A 1 120 ? 15.791 1.024 -6.993 1.00 81.25 120 SER A O 1
ATOM 937 N N . CYS A 1 121 ? 17.737 1.357 -5.939 1.00 86.94 121 CYS A N 1
ATOM 938 C CA . CYS A 1 121 ? 18.541 1.042 -7.099 1.00 86.94 121 CYS A CA 1
ATOM 939 C C . CYS A 1 121 ? 18.378 -0.438 -7.437 1.00 86.94 121 CYS A C 1
ATOM 941 O O . CYS A 1 121 ? 18.792 -1.285 -6.655 1.00 86.94 121 CYS A O 1
ATOM 943 N N . HIS A 1 122 ? 17.875 -0.748 -8.628 1.00 87.81 122 HIS A N 1
ATOM 944 C CA . HIS A 1 122 ? 17.654 -2.121 -9.095 1.00 87.81 122 HIS A CA 1
ATOM 945 C C . HIS A 1 122 ? 18.921 -2.996 -9.105 1.00 87.81 122 HIS A C 1
ATOM 947 O O . HIS A 1 122 ? 18.845 -4.215 -9.176 1.00 87.81 122 HIS A O 1
ATOM 953 N N . VAL A 1 123 ? 20.101 -2.375 -9.068 1.00 90.56 123 VAL A N 1
ATOM 954 C CA . VAL A 1 123 ? 21.391 -3.070 -9.114 1.00 90.56 123 VAL A CA 1
ATOM 955 C C . VAL A 1 123 ? 21.931 -3.396 -7.721 1.00 90.56 123 VAL A C 1
ATOM 957 O O . VAL A 1 123 ? 22.642 -4.384 -7.567 1.00 90.56 123 VAL A O 1
ATOM 960 N N . CYS A 1 124 ? 21.679 -2.547 -6.720 1.00 88.69 124 CYS A N 1
ATOM 961 C CA . CYS A 1 124 ? 22.302 -2.687 -5.397 1.00 88.69 124 CYS A CA 1
ATOM 962 C C . CYS A 1 124 ? 21.327 -2.623 -4.220 1.00 88.69 124 CYS A C 1
ATOM 964 O O . CYS A 1 124 ? 21.773 -2.617 -3.076 1.00 88.69 124 CYS A O 1
ATOM 966 N N . ASP A 1 125 ? 20.031 -2.493 -4.495 1.00 82.31 125 ASP A N 1
ATOM 967 C CA . ASP A 1 125 ? 18.907 -2.423 -3.554 1.00 82.31 125 ASP A CA 1
ATOM 968 C C . ASP A 1 125 ? 18.954 -1.283 -2.523 1.00 82.31 125 ASP A C 1
ATOM 970 O O . ASP A 1 125 ? 18.030 -1.103 -1.730 1.00 82.31 125 ASP A O 1
ATOM 974 N N . ARG A 1 126 ? 19.991 -0.439 -2.555 1.00 82.50 126 ARG A N 1
ATOM 975 C CA . ARG A 1 126 ? 20.088 0.761 -1.717 1.00 82.50 126 ARG A CA 1
ATOM 976 C C . ARG A 1 126 ? 19.217 1.885 -2.275 1.00 82.50 126 ARG A C 1
ATOM 978 O O . ARG A 1 126 ? 19.053 2.014 -3.488 1.00 82.50 126 ARG A O 1
ATOM 985 N N . ALA A 1 127 ? 18.721 2.745 -1.390 1.00 80.44 127 ALA A N 1
ATOM 986 C CA . ALA A 1 127 ? 17.939 3.920 -1.764 1.00 80.44 127 ALA A CA 1
ATOM 987 C C . ALA A 1 127 ? 18.731 4.886 -2.669 1.00 80.44 127 ALA A C 1
ATOM 989 O O . ALA A 1 127 ? 19.900 5.191 -2.416 1.00 80.44 127 ALA A O 1
ATOM 990 N N . VAL A 1 128 ? 18.077 5.385 -3.714 1.00 85.06 128 VAL A N 1
ATOM 991 C CA . VAL A 1 128 ? 18.553 6.443 -4.607 1.00 85.06 128 VAL A CA 1
ATOM 992 C C . VAL A 1 128 ? 17.997 7.765 -4.107 1.00 85.06 128 VAL A C 1
ATOM 994 O O . VAL A 1 128 ? 16.785 7.928 -3.968 1.00 85.06 128 VAL A O 1
ATOM 997 N N . GLN A 1 129 ? 18.900 8.695 -3.809 1.00 85.06 129 GLN A N 1
ATOM 998 C CA . GLN A 1 129 ? 18.524 10.054 -3.444 1.00 85.06 129 GLN A CA 1
ATOM 999 C C . GLN A 1 129 ? 18.213 10.856 -4.714 1.00 85.06 129 GLN A C 1
ATOM 1001 O O . GLN A 1 129 ? 18.906 10.667 -5.721 1.00 85.06 129 GLN A O 1
ATOM 1006 N N . PRO A 1 130 ? 17.200 11.736 -4.688 1.00 85.25 130 PRO A N 1
ATOM 1007 C CA . PRO A 1 130 ? 16.974 12.683 -5.771 1.00 85.25 130 PRO A CA 1
ATOM 1008 C C . PRO A 1 130 ? 18.193 13.589 -5.972 1.00 85.25 130 PRO A C 1
ATOM 1010 O O . PRO A 1 130 ? 18.935 13.864 -5.027 1.00 85.25 130 PRO A O 1
ATOM 1013 N N . ASP A 1 131 ? 18.393 14.057 -7.200 1.00 85.56 131 ASP A N 1
ATOM 1014 C CA . ASP A 1 131 ? 19.387 15.083 -7.502 1.00 85.56 131 ASP A CA 1
ATOM 1015 C C . ASP A 1 131 ? 18.989 16.454 -6.920 1.00 85.56 131 ASP A C 1
ATOM 1017 O O . ASP A 1 131 ? 17.955 16.616 -6.269 1.00 85.56 131 ASP A O 1
ATOM 1021 N N . ASP A 1 132 ? 19.829 17.461 -7.150 1.00 88.31 132 ASP A N 1
ATOM 1022 C CA . ASP A 1 132 ? 19.612 18.845 -6.717 1.00 88.31 132 ASP A CA 1
ATOM 1023 C C . ASP A 1 132 ? 18.323 19.475 -7.275 1.00 88.31 132 ASP A C 1
ATOM 1025 O O . ASP A 1 132 ? 17.825 20.460 -6.730 1.00 88.31 132 ASP A O 1
ATOM 1029 N N . GLN A 1 133 ? 17.747 18.887 -8.325 1.00 85.12 133 GLN A N 1
ATOM 1030 C CA . GLN A 1 133 ? 16.468 19.279 -8.912 1.00 85.12 133 GLN A CA 1
ATOM 1031 C C . GLN A 1 133 ? 15.293 18.440 -8.394 1.00 85.12 133 GLN A C 1
ATOM 1033 O O . GLN A 1 133 ? 14.188 18.542 -8.933 1.00 85.12 133 GLN A O 1
ATOM 1038 N N . GLY A 1 134 ? 15.514 17.591 -7.388 1.00 81.50 134 GLY A N 1
ATOM 1039 C CA . GLY A 1 134 ? 14.504 16.679 -6.868 1.00 81.50 134 GLY A CA 1
ATOM 1040 C C . GLY A 1 134 ? 14.121 15.587 -7.867 1.00 81.50 134 GLY A C 1
ATOM 1041 O O . GLY A 1 134 ? 12.997 15.091 -7.817 1.00 81.50 134 GLY A O 1
ATOM 1042 N N . LYS A 1 135 ? 15.010 15.225 -8.802 1.00 86.44 135 LYS A N 1
ATOM 1043 C CA . LYS A 1 135 ? 14.740 14.201 -9.815 1.00 86.44 135 LYS A CA 1
ATOM 1044 C C . LYS A 1 135 ? 15.537 12.932 -9.572 1.00 86.44 135 LYS A C 1
ATOM 1046 O O . LYS A 1 135 ? 16.682 12.962 -9.137 1.00 86.44 135 LYS A O 1
ATOM 1051 N N . ILE A 1 136 ? 14.953 11.800 -9.937 1.00 87.00 136 ILE A N 1
ATOM 1052 C CA . ILE A 1 136 ? 15.618 10.497 -9.947 1.00 87.00 136 ILE A CA 1
ATOM 1053 C C . ILE A 1 136 ? 15.691 9.942 -11.364 1.00 87.00 136 ILE A C 1
ATOM 1055 O O . ILE A 1 136 ? 14.779 10.103 -12.179 1.00 87.00 136 ILE A O 1
ATOM 1059 N N . ARG A 1 137 ? 16.813 9.287 -11.663 1.00 90.69 137 ARG A N 1
ATOM 1060 C CA . ARG A 1 137 ? 17.055 8.627 -12.944 1.00 90.69 137 ARG A CA 1
ATOM 1061 C C . ARG A 1 137 ? 16.380 7.260 -12.965 1.00 90.69 137 ARG A C 1
ATOM 1063 O O . ARG A 1 137 ? 16.505 6.488 -12.013 1.00 90.69 137 ARG A O 1
ATOM 1070 N N . ARG A 1 138 ? 15.735 6.941 -14.085 1.00 91.69 138 ARG A N 1
ATOM 1071 C CA . ARG A 1 138 ? 15.294 5.585 -14.404 1.00 91.69 138 ARG A CA 1
ATOM 1072 C C . ARG A 1 138 ? 15.853 5.129 -15.744 1.00 91.69 138 ARG A C 1
ATOM 1074 O O . ARG A 1 138 ? 15.971 5.925 -16.672 1.00 91.69 138 ARG A O 1
ATOM 1081 N N . GLU A 1 139 ? 16.193 3.854 -15.818 1.00 93.31 139 GLU A N 1
ATOM 1082 C CA . GLU A 1 139 ? 16.809 3.180 -16.961 1.00 93.31 139 GLU A CA 1
ATOM 1083 C C . GLU A 1 139 ? 15.898 2.056 -17.458 1.00 93.31 139 GLU A C 1
ATOM 1085 O O . GLU A 1 139 ? 15.116 1.479 -16.699 1.00 93.31 139 GLU A O 1
ATOM 1090 N N . GLY A 1 140 ? 16.025 1.704 -18.729 1.00 92.38 140 GLY A N 1
ATOM 1091 C CA . GLY A 1 140 ? 15.289 0.600 -19.324 1.00 92.38 140 GLY A CA 1
ATOM 1092 C C . GLY A 1 140 ? 15.674 0.377 -20.779 1.00 92.38 140 GLY A C 1
ATOM 1093 O O . GLY A 1 140 ? 16.677 0.894 -21.269 1.00 92.38 140 GLY A O 1
ATOM 1094 N N . VAL A 1 141 ? 14.873 -0.416 -21.479 1.00 92.50 141 VAL A N 1
ATOM 1095 C CA . VAL A 1 141 ? 15.086 -0.766 -22.885 1.00 92.50 141 VAL A CA 1
ATOM 1096 C C . VAL A 1 141 ? 13.794 -0.516 -23.644 1.00 92.50 141 VAL A C 1
ATOM 1098 O O . VAL A 1 141 ? 12.724 -0.889 -23.171 1.00 92.50 141 VAL A O 1
ATOM 1101 N N . ALA A 1 142 ? 13.881 0.081 -24.827 1.00 90.38 142 ALA A N 1
ATOM 1102 C CA . ALA A 1 142 ? 12.763 0.277 -25.746 1.00 90.38 142 ALA A CA 1
ATOM 1103 C C . ALA A 1 142 ? 13.054 -0.358 -27.106 1.00 90.38 142 ALA A C 1
ATOM 1105 O O . ALA A 1 142 ? 14.206 -0.628 -27.452 1.00 90.38 142 ALA A O 1
ATOM 1106 N N . ARG A 1 143 ? 11.996 -0.591 -27.884 1.00 89.81 143 ARG A N 1
ATOM 1107 C CA . ARG A 1 143 ? 12.121 -0.960 -29.297 1.00 89.81 143 ARG A CA 1
ATOM 1108 C C . ARG A 1 143 ? 12.478 0.265 -30.132 1.00 89.81 143 ARG A C 1
ATOM 1110 O O . ARG A 1 143 ? 11.908 1.334 -29.935 1.00 89.81 143 ARG A O 1
ATOM 1117 N N . GLN A 1 144 ? 13.407 0.095 -31.062 1.00 84.69 144 GLN A N 1
ATOM 1118 C CA . GLN A 1 144 ? 13.967 1.176 -31.875 1.00 84.69 144 GLN A CA 1
ATOM 1119 C C . GLN A 1 144 ? 12.992 1.697 -32.947 1.00 84.69 144 GLN A C 1
ATOM 1121 O O . GLN A 1 144 ? 13.108 2.840 -33.375 1.00 84.69 144 GLN A O 1
ATOM 1126 N N . ASP A 1 145 ? 12.035 0.873 -33.370 1.00 78.12 145 ASP A N 1
ATOM 1127 C CA . ASP A 1 145 ? 11.049 1.158 -34.420 1.00 78.12 145 ASP A CA 1
ATOM 1128 C C . ASP A 1 145 ? 9.705 1.684 -33.885 1.00 78.12 145 ASP A C 1
ATOM 1130 O O . ASP A 1 145 ? 8.819 2.050 -34.659 1.00 78.12 145 ASP A O 1
ATOM 1134 N N . SER A 1 146 ? 9.540 1.742 -32.563 1.00 64.50 146 SER A N 1
ATOM 1135 C CA . SER A 1 146 ? 8.292 2.172 -31.945 1.00 64.50 146 SER A CA 1
ATOM 1136 C C . SER A 1 146 ? 8.193 3.699 -31.944 1.00 64.50 146 SER A C 1
ATOM 1138 O O . SER A 1 146 ? 8.923 4.385 -31.232 1.00 64.50 146 SER A O 1
ATOM 1140 N N . SER A 1 147 ? 7.237 4.243 -32.702 1.00 54.66 147 SER A N 1
ATOM 1141 C CA . SER A 1 147 ? 6.912 5.680 -32.731 1.00 54.66 147 SER A CA 1
ATOM 1142 C C . SER A 1 147 ? 6.359 6.216 -31.402 1.00 54.66 147 SER A C 1
ATOM 1144 O O . SER A 1 147 ? 6.229 7.425 -31.226 1.00 54.66 147 SER A O 1
ATOM 1146 N N . ALA A 1 148 ? 6.027 5.327 -30.464 1.00 58.19 148 ALA A N 1
ATOM 1147 C CA . ALA A 1 148 ? 5.756 5.646 -29.070 1.00 58.19 148 ALA A CA 1
ATOM 1148 C C . ALA A 1 148 ? 6.903 5.095 -28.215 1.00 58.19 148 ALA A C 1
ATOM 1150 O O . ALA A 1 148 ? 7.267 3.930 -28.370 1.00 58.19 148 ALA A O 1
ATOM 1151 N N . VAL A 1 149 ? 7.463 5.897 -27.305 1.00 59.34 149 VAL A N 1
ATOM 1152 C CA . VAL A 1 149 ? 8.502 5.457 -26.355 1.00 59.34 149 VAL A CA 1
ATOM 1153 C C . VAL A 1 149 ? 7.869 4.494 -25.342 1.00 59.34 149 VAL A C 1
ATOM 1155 O O . VAL A 1 149 ? 7.512 4.858 -24.227 1.00 59.34 149 VAL A O 1
ATOM 1158 N N . GLY A 1 150 ? 7.635 3.262 -25.782 1.00 74.81 150 GLY A N 1
ATOM 1159 C CA . GLY A 1 150 ? 7.159 2.158 -24.972 1.00 74.81 150 GLY A CA 1
ATOM 1160 C C . GLY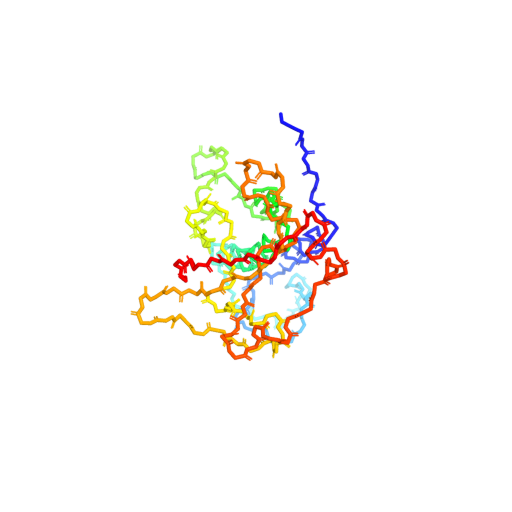 A 1 150 ? 8.361 1.396 -24.447 1.00 74.81 150 GLY A C 1
ATOM 1161 O O . GLY A 1 150 ? 9.121 0.814 -25.225 1.00 74.81 150 GLY A O 1
ATOM 1162 N N . TRP A 1 151 ? 8.535 1.403 -23.129 1.00 83.44 151 TRP A N 1
ATOM 1163 C CA . TRP A 1 151 ? 9.505 0.549 -22.458 1.00 83.44 151 TRP A CA 1
ATOM 1164 C C . TRP A 1 151 ? 9.199 -0.910 -22.810 1.00 83.44 151 TRP A C 1
ATOM 1166 O O . TRP A 1 151 ? 8.145 -1.439 -22.465 1.00 83.44 151 TRP A O 1
ATOM 1176 N N . ALA A 1 152 ? 10.116 -1.563 -23.516 1.00 86.94 152 ALA A N 1
ATOM 1177 C CA . ALA A 1 152 ? 10.109 -3.010 -23.678 1.00 86.94 152 ALA A CA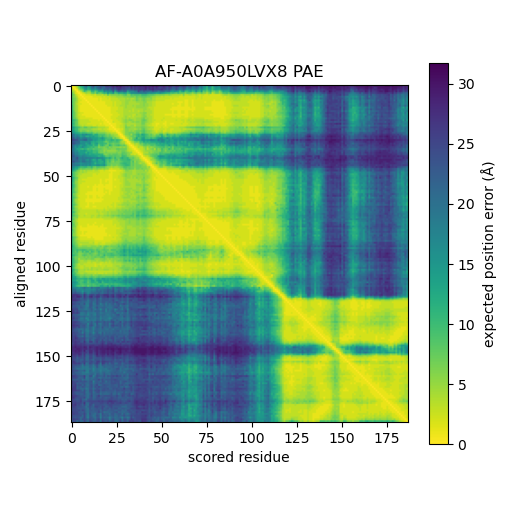 1
ATOM 1178 C C . ALA A 1 152 ? 10.545 -3.711 -22.382 1.00 86.94 152 ALA A C 1
ATOM 1180 O O . ALA A 1 152 ? 10.148 -4.845 -22.124 1.00 86.94 152 ALA A O 1
ATOM 1181 N N . TRP A 1 153 ? 11.357 -3.029 -21.571 1.00 86.19 153 TRP A N 1
ATOM 1182 C CA . TRP A 1 153 ? 11.722 -3.416 -20.215 1.00 86.19 153 TRP A CA 1
ATOM 1183 C C . TRP A 1 153 ? 12.069 -2.165 -19.389 1.00 86.19 153 TRP A C 1
ATOM 1185 O O . TRP A 1 153 ? 12.646 -1.217 -19.922 1.00 86.19 153 TRP A O 1
ATOM 1195 N N . GLY A 1 154 ? 11.735 -2.156 -18.097 1.00 85.19 154 GLY A N 1
ATOM 1196 C CA . GLY A 1 154 ? 11.826 -0.969 -17.235 1.00 85.19 154 GLY A CA 1
ATOM 1197 C C . GLY A 1 154 ? 10.547 -0.107 -17.257 1.00 85.19 154 GLY A C 1
ATOM 1198 O O . GLY A 1 154 ? 9.507 -0.584 -17.717 1.00 85.19 154 GLY A O 1
ATOM 1199 N N . PRO A 1 155 ? 10.591 1.143 -16.755 1.00 87.88 155 PRO A N 1
ATOM 1200 C CA . PRO A 1 155 ? 11.766 1.835 -16.228 1.00 87.88 155 PRO A CA 1
ATOM 1201 C C . PRO A 1 155 ? 12.088 1.429 -14.779 1.00 87.88 155 PRO A C 1
ATOM 1203 O O . PRO A 1 155 ? 11.200 1.362 -13.932 1.00 87.88 155 PRO A O 1
ATOM 1206 N N . VAL A 1 156 ? 13.368 1.199 -14.479 1.00 87.69 156 VAL A N 1
ATOM 1207 C CA . VAL A 1 156 ? 13.869 0.900 -13.127 1.00 87.69 156 VAL A CA 1
ATOM 1208 C C . VAL A 1 156 ? 14.756 2.026 -12.611 1.00 87.69 156 VAL A C 1
ATOM 1210 O O . VAL A 1 156 ? 15.513 2.620 -13.373 1.00 87.69 156 VAL A O 1
ATOM 1213 N N . VAL A 1 157 ? 14.687 2.326 -11.316 1.00 91.19 157 VAL A N 1
ATOM 1214 C CA . VAL A 1 157 ? 15.581 3.309 -10.692 1.00 91.19 157 VAL A CA 1
ATOM 1215 C C . VAL A 1 157 ? 16.977 2.705 -10.564 1.00 91.19 157 VAL A C 1
ATOM 1217 O O . VAL A 1 157 ? 17.128 1.560 -10.139 1.00 91.19 157 VAL A O 1
ATOM 1220 N N . VAL A 1 158 ? 18.010 3.475 -10.903 1.00 92.12 158 VAL A N 1
ATOM 1221 C CA . VAL A 1 158 ? 19.408 3.052 -10.757 1.00 92.12 158 VAL A CA 1
ATOM 1222 C C . VAL A 1 158 ? 20.249 4.239 -10.286 1.00 92.12 158 VAL A C 1
ATOM 1224 O O . VAL A 1 158 ? 20.043 5.359 -10.752 1.00 92.12 158 VAL A O 1
ATOM 1227 N N . HIS A 1 159 ? 21.203 4.015 -9.373 1.00 92.50 159 HIS A N 1
ATOM 1228 C CA . HIS A 1 159 ? 22.230 5.027 -9.082 1.00 92.50 159 HIS A CA 1
ATOM 1229 C C . HIS A 1 159 ? 23.060 5.308 -10.335 1.00 92.50 159 HIS A C 1
ATOM 1231 O O . HIS A 1 159 ? 23.324 4.393 -11.118 1.00 92.50 159 HIS A O 1
ATOM 1237 N N . GLU A 1 160 ? 23.557 6.533 -10.486 1.00 90.19 160 GLU A N 1
ATOM 1238 C CA . GLU A 1 160 ? 24.406 6.889 -11.628 1.00 90.19 160 GLU A CA 1
ATOM 1239 C C . GLU A 1 160 ? 25.635 5.967 -11.714 1.00 90.19 160 GLU A C 1
ATOM 1241 O O . GLU A 1 160 ? 25.954 5.450 -12.782 1.00 90.19 160 GLU A O 1
ATOM 1246 N N . GLU A 1 161 ? 26.265 5.642 -10.582 1.00 93.00 161 GLU A N 1
ATOM 1247 C CA . GLU A 1 161 ? 27.401 4.718 -10.528 1.00 93.00 161 GLU A CA 1
ATOM 1248 C C . GLU A 1 161 ? 27.030 3.245 -10.774 1.00 93.00 161 GLU A C 1
ATOM 1250 O O . GLU A 1 161 ? 27.888 2.432 -11.128 1.00 93.00 161 GLU A O 1
ATOM 1255 N N . CYS A 1 162 ? 25.760 2.876 -10.596 1.00 94.19 162 CYS A N 1
ATOM 1256 C CA . CYS A 1 162 ? 25.283 1.508 -10.792 1.00 94.19 162 CYS A CA 1
ATOM 1257 C C . CYS A 1 162 ? 24.842 1.232 -12.234 1.00 94.19 162 CYS A C 1
ATOM 1259 O O . CYS A 1 162 ? 24.749 0.067 -12.621 1.00 94.19 162 CYS A O 1
ATOM 1261 N N . ARG A 1 163 ? 24.620 2.272 -13.049 1.00 92.75 163 ARG A N 1
ATOM 1262 C CA . ARG A 1 163 ? 24.085 2.150 -14.416 1.00 92.75 163 ARG A CA 1
ATOM 1263 C C . ARG A 1 163 ? 24.890 1.199 -15.308 1.00 92.75 163 ARG A C 1
ATOM 1265 O O . ARG A 1 163 ? 24.331 0.464 -16.108 1.00 92.75 163 ARG A O 1
ATOM 1272 N N . THR A 1 164 ? 26.213 1.169 -15.146 1.00 92.81 164 THR A N 1
ATOM 1273 C CA . THR A 1 164 ? 27.124 0.346 -15.965 1.00 92.81 164 THR A CA 1
ATOM 1274 C C . THR A 1 164 ? 27.045 -1.142 -15.626 1.00 92.81 164 THR A C 1
ATOM 1276 O O . THR A 1 164 ? 27.458 -1.995 -16.415 1.00 92.81 164 THR A O 1
ATOM 1279 N N . LYS A 1 165 ? 26.503 -1.462 -14.448 1.00 94.56 165 LYS A N 1
ATOM 1280 C CA . LYS A 1 165 ? 26.283 -2.823 -13.960 1.00 94.56 165 LYS A CA 1
ATOM 1281 C C . LYS A 1 165 ? 24.850 -3.297 -14.189 1.00 94.56 165 LYS A C 1
ATOM 1283 O O . LYS A 1 165 ? 24.565 -4.456 -13.904 1.00 94.56 165 LYS A O 1
ATOM 1288 N N . LEU A 1 166 ? 23.968 -2.430 -14.694 1.00 93.75 166 LEU A N 1
ATOM 1289 C CA . LEU A 1 166 ? 22.609 -2.810 -15.046 1.00 93.75 166 LEU A CA 1
ATOM 1290 C C . LEU A 1 166 ? 22.654 -3.941 -16.077 1.00 93.75 166 LEU A C 1
ATOM 1292 O O . LEU A 1 166 ? 23.429 -3.904 -17.039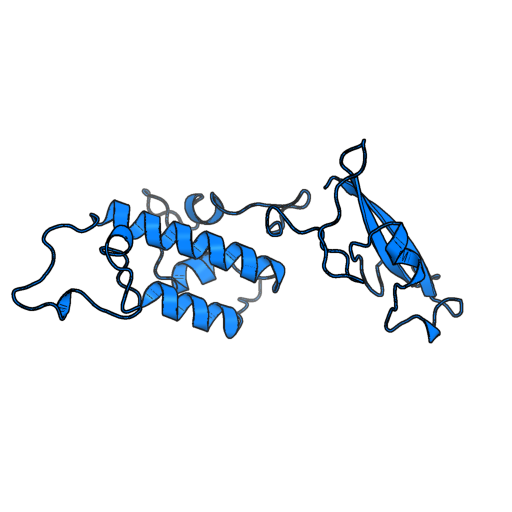 1.00 93.75 166 LEU A O 1
ATOM 1296 N N . ARG A 1 167 ? 21.852 -4.971 -15.829 1.00 93.19 167 ARG A N 1
ATOM 1297 C CA . ARG A 1 167 ? 21.634 -6.083 -16.746 1.00 93.19 167 ARG A CA 1
ATOM 1298 C C . ARG A 1 167 ? 20.154 -6.199 -16.996 1.00 93.19 167 ARG A C 1
ATOM 1300 O O . ARG A 1 167 ? 19.362 -6.125 -16.059 1.00 93.19 167 ARG A O 1
ATOM 1307 N N . THR A 1 168 ? 19.797 -6.376 -18.255 1.00 90.19 168 THR A N 1
ATOM 1308 C CA . THR A 1 168 ? 18.408 -6.503 -18.671 1.00 90.19 168 THR A CA 1
ATOM 1309 C C . THR A 1 168 ? 18.219 -7.841 -19.381 1.00 90.19 168 THR A C 1
ATOM 1311 O O . THR A 1 168 ? 19.137 -8.329 -20.047 1.00 90.19 168 THR A O 1
ATOM 1314 N N . PRO A 1 169 ? 17.021 -8.444 -19.319 1.00 91.19 169 PRO A N 1
ATOM 1315 C CA . PRO A 1 169 ? 16.715 -9.632 -20.116 1.00 91.19 169 PRO A CA 1
ATOM 1316 C C . PRO A 1 169 ? 16.909 -9.418 -21.627 1.00 91.19 169 PRO A C 1
ATOM 1318 O O . PRO A 1 169 ? 17.034 -10.384 -22.374 1.00 91.19 169 PRO A O 1
ATOM 1321 N N . LEU A 1 170 ? 16.940 -8.159 -22.078 1.00 91.00 170 LEU A N 1
ATOM 1322 C CA . LEU A 1 170 ? 17.028 -7.763 -23.478 1.00 91.00 170 LEU A CA 1
ATOM 1323 C C . LEU A 1 170 ? 18.437 -7.320 -23.894 1.00 91.00 170 LEU A C 1
ATOM 1325 O O . LEU A 1 170 ? 18.594 -6.882 -25.028 1.00 91.00 170 LEU A O 1
ATOM 1329 N N . ASP A 1 171 ? 19.463 -7.455 -23.043 1.00 92.75 171 ASP A N 1
ATOM 1330 C CA . ASP A 1 171 ? 20.828 -6.984 -23.351 1.00 92.75 171 ASP A CA 1
ATOM 1331 C C . ASP A 1 171 ? 21.369 -7.567 -24.667 1.00 92.75 171 ASP A C 1
ATOM 1333 O O . ASP A 1 171 ? 22.027 -6.877 -25.437 1.00 92.75 171 ASP A O 1
ATOM 1337 N N . HIS A 1 172 ? 21.029 -8.823 -24.964 1.00 94.75 172 HIS A N 1
ATOM 1338 C CA . HIS A 1 172 ? 21.410 -9.515 -26.199 1.00 94.75 172 HIS A CA 1
ATOM 1339 C C . HIS A 1 172 ? 20.702 -8.990 -27.463 1.00 94.75 172 HIS A C 1
ATOM 1341 O O . HIS A 1 172 ? 21.111 -9.322 -28.574 1.00 94.75 172 HIS A O 1
ATOM 1347 N N . LEU A 1 173 ? 19.636 -8.200 -27.305 1.00 92.62 173 LEU A N 1
ATOM 1348 C CA . LEU A 1 173 ? 18.884 -7.571 -28.394 1.00 92.62 173 LEU A CA 1
ATOM 1349 C C . LEU A 1 173 ? 19.197 -6.077 -28.534 1.00 92.62 173 LEU A C 1
ATOM 1351 O O . LEU A 1 173 ? 18.805 -5.465 -29.530 1.00 92.62 173 LEU A O 1
ATOM 1355 N N . VAL A 1 174 ? 19.892 -5.471 -27.567 1.00 90.81 174 VAL A N 1
ATOM 1356 C CA . VAL A 1 174 ? 20.317 -4.071 -27.662 1.00 90.81 174 VAL A CA 1
ATOM 1357 C C . VAL A 1 174 ? 21.291 -3.922 -28.835 1.00 90.81 174 VAL A C 1
ATOM 1359 O O . VAL A 1 174 ? 22.276 -4.646 -28.939 1.00 90.81 174 VAL A O 1
ATOM 1362 N N . GLY A 1 175 ? 20.993 -2.993 -29.747 1.00 89.19 175 GLY A N 1
ATOM 1363 C CA . GLY A 1 175 ? 21.691 -2.844 -31.030 1.00 89.19 175 GLY A CA 1
ATOM 1364 C C . GLY A 1 175 ? 21.106 -3.684 -32.174 1.00 89.19 175 GLY A C 1
ATOM 1365 O O . GLY A 1 175 ? 21.513 -3.508 -33.319 1.00 89.19 175 GLY A O 1
ATOM 1366 N N . ASN A 1 176 ? 20.121 -4.542 -31.895 1.00 90.69 176 ASN A N 1
ATOM 1367 C CA . ASN A 1 176 ? 19.383 -5.339 -32.875 1.00 90.69 176 ASN A CA 1
ATOM 1368 C C . ASN A 1 176 ? 17.865 -5.108 -32.732 1.00 90.69 176 ASN A C 1
ATOM 1370 O O . ASN A 1 176 ? 17.109 -5.988 -32.320 1.00 90.69 176 ASN A O 1
ATOM 1374 N N . GLY A 1 177 ? 17.426 -3.875 -33.007 1.00 90.06 177 GLY A N 1
ATOM 1375 C CA . GLY A 1 177 ? 16.021 -3.458 -32.901 1.00 90.06 177 GLY A CA 1
ATOM 1376 C C . GLY A 1 177 ? 15.590 -2.995 -31.505 1.00 90.06 177 GLY A C 1
ATOM 1377 O O . GLY A 1 177 ? 14.459 -2.540 -31.336 1.00 90.06 177 GLY A O 1
ATOM 1378 N N . TYR A 1 178 ? 16.485 -3.052 -30.515 1.00 93.00 178 TYR A N 1
ATOM 1379 C CA . TYR A 1 178 ? 16.271 -2.514 -29.172 1.00 93.00 178 TYR A CA 1
ATOM 1380 C C . TYR A 1 178 ? 17.371 -1.523 -28.789 1.00 93.00 178 TYR A C 1
ATOM 1382 O O . TYR A 1 178 ? 18.512 -1.622 -29.241 1.00 93.00 178 TYR A O 1
ATOM 1390 N N . VAL A 1 179 ? 17.027 -0.571 -27.926 1.00 92.38 179 VAL A N 1
ATOM 1391 C CA . VAL A 1 179 ? 17.925 0.485 -27.458 1.00 92.38 179 VAL A CA 1
ATOM 1392 C C . VAL A 1 179 ? 17.728 0.730 -25.966 1.00 92.38 179 VAL A C 1
ATOM 1394 O O . VAL A 1 179 ? 16.598 0.777 -25.477 1.00 92.38 179 VAL A O 1
ATOM 1397 N N . SER A 1 180 ? 18.832 0.885 -25.237 1.00 92.38 180 SER A N 1
ATOM 1398 C CA . SER A 1 180 ? 18.798 1.346 -23.850 1.00 92.38 180 SER A CA 1
ATOM 1399 C C . SER A 1 180 ? 18.391 2.813 -23.808 1.00 92.38 180 SER A C 1
ATOM 1401 O O . SER A 1 180 ? 18.989 3.653 -24.482 1.00 92.38 180 SER A O 1
ATOM 1403 N N . ILE A 1 181 ? 17.380 3.122 -23.009 1.00 92.19 181 ILE A N 1
ATOM 1404 C CA . ILE A 1 181 ? 16.854 4.473 -22.840 1.00 92.19 181 ILE A CA 1
ATOM 1405 C C . ILE A 1 181 ? 16.756 4.808 -21.360 1.00 92.19 181 ILE A C 1
ATOM 1407 O O . ILE A 1 181 ? 16.694 3.931 -20.499 1.00 92.19 181 ILE A O 1
ATOM 1411 N N . TRP A 1 182 ? 16.734 6.101 -21.076 1.00 93.06 182 TRP A N 1
ATOM 1412 C CA . TRP A 1 182 ? 16.652 6.608 -19.722 1.00 93.06 182 TRP A CA 1
ATOM 1413 C C . TRP A 1 182 ? 15.825 7.877 -19.671 1.00 93.06 182 TRP A C 1
ATOM 1415 O O . TRP A 1 182 ? 15.703 8.607 -20.655 1.00 93.06 182 TRP A O 1
ATOM 1425 N N . GLU A 1 183 ? 15.313 8.164 -18.485 1.00 90.56 183 GLU A N 1
ATOM 1426 C CA . GLU A 1 183 ? 14.635 9.414 -18.185 1.00 90.56 183 GLU A CA 1
ATOM 1427 C C . GLU A 1 183 ? 14.950 9.871 -16.760 1.00 90.56 183 GLU A C 1
ATOM 1429 O O . GLU A 1 183 ? 15.414 9.097 -15.919 1.00 90.56 183 GLU A O 1
ATOM 1434 N N . LYS A 1 184 ? 14.693 11.148 -16.490 1.00 89.75 184 LYS A N 1
ATOM 1435 C CA . LYS A 1 184 ? 14.648 11.685 -15.132 1.00 89.75 184 LYS A CA 1
ATOM 1436 C C . LYS A 1 184 ? 13.209 12.052 -14.808 1.00 89.75 184 LYS A C 1
ATOM 1438 O O . LYS A 1 184 ? 12.595 12.802 -15.564 1.00 89.75 184 LYS A O 1
ATOM 1443 N N . ILE A 1 185 ? 12.707 11.572 -13.679 1.00 82.81 185 ILE A N 1
ATOM 1444 C CA . ILE A 1 185 ? 11.381 11.931 -13.171 1.00 82.81 185 ILE A CA 1
ATOM 1445 C C . ILE A 1 185 ? 11.509 12.705 -11.870 1.00 82.81 185 ILE A C 1
ATOM 1447 O O . ILE A 1 185 ? 12.499 12.539 -11.163 1.00 82.81 185 ILE A O 1
ATOM 1451 N N . ALA A 1 186 ? 10.523 13.542 -11.558 1.00 78.31 186 ALA A N 1
ATOM 1452 C CA . ALA A 1 186 ? 10.396 14.085 -10.211 1.00 78.31 186 ALA A CA 1
ATOM 1453 C C . ALA A 1 186 ? 10.271 12.920 -9.216 1.00 78.31 186 ALA A C 1
ATOM 1455 O O . ALA A 1 186 ? 9.547 11.958 -9.496 1.00 78.31 186 ALA A O 1
ATOM 1456 N N . ALA A 1 187 ? 11.047 12.993 -8.137 1.00 67.44 187 ALA A N 1
ATOM 1457 C CA . ALA A 1 187 ? 11.079 11.982 -7.092 1.00 67.44 187 ALA A CA 1
ATOM 1458 C C . ALA A 1 187 ? 9.791 11.931 -6.273 1.00 67.44 187 ALA A C 1
ATOM 1460 O O . ALA A 1 187 ? 9.133 12.985 -6.123 1.00 67.44 187 ALA A O 1
#

Solvent-accessible surface area (backbone atoms only — not comparable to full-atom values): 11308 Å² total; per-residue (Å²): 129,85,87,75,78,76,53,70,69,58,47,56,52,18,47,54,56,42,71,43,58,49,38,44,54,95,79,56,90,76,64,92,78,56,51,74,90,73,48,63,98,78,55,71,89,75,62,48,52,73,68,57,20,48,51,52,50,52,53,53,49,31,58,52,48,35,57,46,25,58,79,36,84,78,63,57,63,68,63,47,38,48,53,31,68,42,83,49,44,33,100,86,67,45,80,72,26,67,72,77,54,67,75,48,56,59,41,102,83,72,45,58,23,67,68,100,76,60,53,34,11,78,74,76,70,47,73,47,73,52,46,100,84,44,30,34,49,28,40,33,31,26,50,69,84,50,94,56,99,50,63,73,39,63,76,38,35,43,40,83,88,40,54,87,70,60,80,56,101,53,59,90,34,49,83,65,65,25,39,78,45,71,50,73,42,78,103

Secondary structure (DSSP, 8-state):
---PPPPHHHHHHHHHHHHS--TTTTT--S-TT--GGG--TT--S----HHHHHHHHHHHHHHHHHHHHHH-TT--HHHHHHHTT---B-TT--BS-THHHHT--B-TTSSBP--SS--B-TTT-PBPPP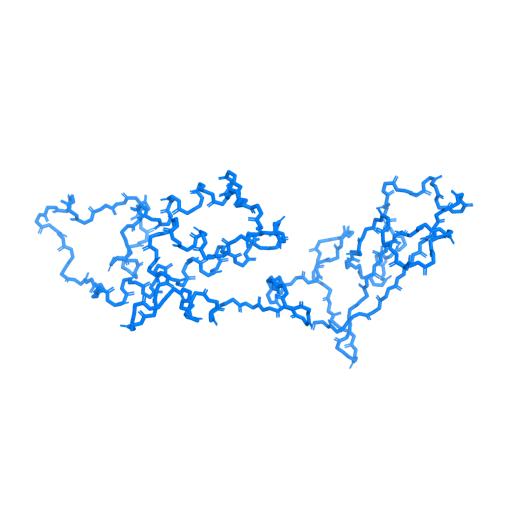-TTSEEEEEEEEETT-SS--EEEEEEE--GGGGGG---TTGGGBTTTEEEEEEEEE-

Mean predicted aligned error: 13.0 Å

=== Feature glossary ===
Legend for the data blocks above and below:

— What the protein is —

Sequence gives the chain of amino acids in standard one-letter code (A=alanine, C=cysteine, …, Y=tyrosine), read N→C. It is the only feature that is directly encoded by the gene; all structural features are derived from the folded form of this sequence.

The annotation block draws on four external resources. InterPro: which protein families and domains the sequence belongs to. GO: standardized terms for what the protein does, what process it participates in, and where in the cell it acts. CATH: which structural fold it has in the CATH hierarchy. Organism: the species of origin.

— Where its atoms are —

Atomic coordinates in PDBx/mmCIF format — the same representation the Protein Data Bank distributes. Each line of the _atom_site loop places one backbone atom in Cartesian space (units: ångströms, origin: arbitrary).

Six rendered views show the 3D structure from the faces of a cube — i.e. along ±x, ±y, ±z. Rendering representation is drawn randomly per protein from cartoon (secondary-structure ribbons), sticks (backbone bonds), or molecular surface; coloring is either N→C rainbow (blue at the N-terminus through red at the C-terminus) or one color per chain.

— Local backbone conformation —

DSSP 8-state secondary structure assigns each residue one of H (α-helix), G (3₁₀-helix), I (π-helix), E (extended β-strand), B (isolated β-bridge), T (hydrogen-bonded turn), S (bend), or '-' (coil). The assignment is computed from backbone hydrogen-bond geometry via the Kabsch–Sander algorithm.

P-SEA three-state annotation labels each residue as helix, strand, or coil based purely on the geometry of the Cα trace. It serves as a fallback when the full backbone (and thus DSSP) is unavailable.

φ (phi) and ψ (psi) are the two rotatable backbone dihedrals per residue: φ is the C(i-1)–N–Cα–C torsion, ψ is the N–Cα–C–N(i+1) torsion, both in degrees on (−180°, 180°]. α-helical residues cluster near (−60°, −45°); β-strand residues near (−120°, +130°). A Ramachandran plot is simply a scatter of (φ, ψ) for every residue.

— Global shape and packing —

Radius of gyration (Rg) is the root-mean-square distance of Cα atoms from their centroid — a single number for overall size and compactness. A globular domain of N residues has Rg ≈ 2.2·N^0.38 Å; an extended or disordered chain has a much larger Rg. The Cα contact count is the number of residue pairs whose Cα atoms are within 8 Å and are more than four positions apart in sequence — a standard proxy for tertiary packing density. The bounding box is the smallest axis-aligned box enclosing all Cα atoms.

Accessible surface area quantifies burial. A residue with SASA near zero is packed into the hydrophobic core; one with SASA >100 Å² sits on the surface. Computed here via the Shrake–Rupley numerical algorithm with a 1.4 Å probe.

The contact map is a binary N×N matrix image: pixel (i, j) is dark where Cα_i and Cα_j are within 8 Å and |i−j|>4. Because the |i−j|>4 filter removes local helical contacts, off-diagonal stripes parallel to the main diagonal indicate parallel β-sheets; stripes perpendicular to it indicate antiparallel β-sheets. The Ramachandran plot scatters every residue's (φ, ψ) pair against the sterically allowed regions. The PAE heatmap renders the predicted-aligned-error matrix.

— Structural neighborhood —

A 3Di character summarizes, for each residue, the relative orientation of the Cα frame of its nearest spatial neighbor. Because it encodes fold topology rather than chemistry, 3Di alignments detect remote structural similarity that sequence alignment misses.

Structural nearest neighbors (via Foldseek easy-search vs the PDB). Reported per hit: target PDB id, E-value, and alignment TM-score. A TM-score above ~0.5 is the conventional threshold for 'same fold'.

— Confidence and disorder —

For AlphaFold models, the B-factor field carries pLD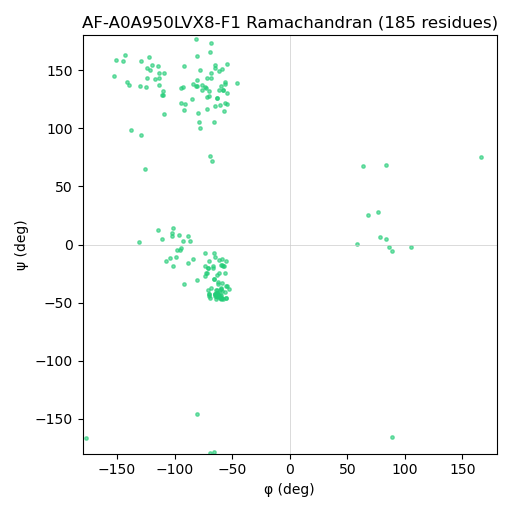DT — the model's own estimate of local accuracy on a 0–100 scale. Regions with pLDDT<50 should be treated as essentially unmodeled; they often correspond to intrinsically disordered segments.

B-factor (Debye–Waller factor) reflects atomic displacement in the crystal lattice. It is an experimental observable (units Å²), not a prediction; low values mean the atom is pinned down, high values mean it moves or is heterogeneous across the crystal.

Predicted Aligned Error (PAE) is an AlphaFold confidence matrix: entry (i, j) is the expected error in the position of residue j, in ångströms, when the prediction is superimposed on the true structure at residue i. Low PAE within a block of residues means that block is internally rigid and well-predicted; high PAE between two blocks means their relative placement is uncertain even if each block individually is confident.